Protein AF-A0A3R6ZPV5-F1 (afdb_monomer)

Secondary structure (DSSP, 8-state):
-THHHHHHHHHHHHS-TTS-----HHHHHHTHHHHHHHHHHHHHHHHHHTTS-HHHHHHHGGGHHHHHHHHHHHHH-----HHHHHHHHHHHHHHHHHHHHHHHT-SSHHHHHHHHHHHHHHHHHHHHHHHHHHHHHHS-----TTS-GGG-PPPPH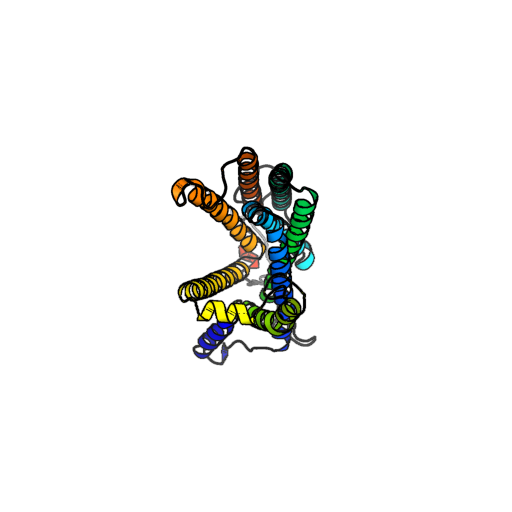HHHHHHHHHHHHHHIIIIIHHHHHHS--SBTTBS--HHHHHHHHHH-HHHHHHHHHHHHHHHHHHHHHHHHHHHS-HHHHHHHHTHHHHHHHHHHHHIIIIISTTSSS----HHHHHHHHHHHHHHHHHHHHTTSS--TTSPPPPTTSHHHHHS---------------------

Structure (mmCIF, N/CA/C/O backbone):
data_AF-A0A3R6ZPV5-F1
#
_entry.id   AF-A0A3R6ZPV5-F1
#
loop_
_atom_site.group_PDB
_atom_site.id
_atom_site.type_symbol
_atom_site.label_atom_id
_atom_site.label_alt_id
_atom_site.label_comp_id
_atom_site.label_asym_id
_atom_site.label_entity_id
_atom_site.label_seq_id
_atom_site.pdbx_PDB_ins_code
_atom_site.Cartn_x
_atom_site.Cartn_y
_atom_site.Cartn_z
_atom_site.occupancy
_atom_site.B_iso_or_equiv
_atom_site.auth_seq_id
_atom_site.auth_comp_id
_atom_site.auth_asym_id
_atom_site.auth_atom_id
_atom_site.pdbx_PDB_model_num
ATOM 1 N N . MET A 1 1 ? -1.562 -15.329 4.746 1.00 80.56 1 MET A N 1
ATOM 2 C CA . MET A 1 1 ? -2.782 -14.765 5.383 1.00 80.56 1 MET A CA 1
ATOM 3 C C . MET A 1 1 ? -3.780 -15.828 5.836 1.00 80.56 1 MET A C 1
ATOM 5 O O . MET A 1 1 ? -4.076 -15.843 7.019 1.00 80.56 1 MET A O 1
ATOM 9 N N . ALA A 1 2 ? -4.240 -16.755 4.980 1.00 79.38 2 ALA A N 1
ATOM 10 C CA . ALA A 1 2 ? -5.228 -17.784 5.368 1.00 79.38 2 ALA A CA 1
ATOM 11 C C . ALA A 1 2 ? -4.831 -18.608 6.616 1.00 79.38 2 ALA A C 1
ATOM 13 O O . ALA A 1 2 ? -5.670 -18.925 7.457 1.00 79.38 2 ALA A O 1
ATOM 14 N N . LEU A 1 3 ? -3.530 -18.873 6.792 1.00 78.44 3 LEU A N 1
ATOM 15 C CA . LEU A 1 3 ? -2.976 -19.554 7.971 1.00 78.44 3 LEU A CA 1
ATOM 16 C C . LEU A 1 3 ? -3.262 -18.833 9.303 1.00 78.44 3 LEU A C 1
ATOM 18 O O . LEU A 1 3 ? -3.288 -19.481 10.345 1.00 78.44 3 LEU A O 1
ATOM 22 N N . ALA A 1 4 ? -3.535 -17.525 9.290 1.00 76.19 4 ALA A N 1
ATOM 23 C CA . ALA A 1 4 ? -3.918 -16.777 10.488 1.00 76.19 4 ALA A CA 1
ATOM 24 C C . ALA A 1 4 ? -5.231 -17.298 11.101 1.00 76.19 4 ALA A C 1
ATOM 26 O O . ALA A 1 4 ? -5.392 -17.271 12.320 1.00 76.19 4 ALA A O 1
ATOM 27 N N . LEU A 1 5 ? -6.134 -17.850 10.280 1.00 77.81 5 LEU A N 1
ATOM 28 C CA . LEU A 1 5 ? -7.377 -18.465 10.747 1.00 77.81 5 LEU A CA 1
ATOM 29 C C . LEU A 1 5 ? -7.121 -19.786 11.490 1.00 77.81 5 LEU A C 1
ATOM 31 O O . LEU A 1 5 ? -7.786 -20.083 12.479 1.00 77.81 5 LEU A O 1
ATOM 35 N N . VAL A 1 6 ? -6.119 -20.553 11.049 1.00 74.88 6 VAL A N 1
ATOM 36 C CA . VAL A 1 6 ? -5.677 -21.787 11.721 1.00 74.88 6 VAL A CA 1
ATOM 37 C C . VAL A 1 6 ? -5.073 -21.455 13.086 1.00 74.88 6 VAL A C 1
ATOM 39 O O . VAL A 1 6 ? -5.413 -22.089 14.084 1.00 74.88 6 VAL A O 1
ATOM 42 N N . VAL A 1 7 ? -4.244 -20.408 13.150 1.00 76.69 7 VAL A N 1
ATOM 43 C CA . VAL A 1 7 ? -3.688 -19.895 14.412 1.00 76.69 7 VAL A CA 1
ATOM 44 C C . VAL A 1 7 ? -4.803 -19.418 15.347 1.00 76.69 7 VAL A C 1
ATOM 46 O O . VAL A 1 7 ? -4.798 -19.771 16.524 1.00 76.69 7 VAL A O 1
ATOM 49 N N . HIS A 1 8 ? -5.800 -18.689 14.831 1.00 76.50 8 HIS A N 1
ATOM 50 C CA . HIS A 1 8 ? -6.968 -18.278 15.615 1.00 76.50 8 HIS A CA 1
ATOM 51 C C . HIS A 1 8 ? -7.731 -19.482 16.180 1.00 76.50 8 HIS A C 1
ATOM 53 O O . HIS A 1 8 ? -8.057 -19.506 17.362 1.00 76.50 8 HIS A O 1
ATOM 59 N N . GLY A 1 9 ? -7.977 -20.509 15.362 1.00 75.31 9 GLY A N 1
ATOM 60 C CA . GLY A 1 9 ? -8.639 -21.738 15.803 1.00 75.31 9 GLY A CA 1
ATOM 61 C C . GLY A 1 9 ? -7.885 -22.447 16.932 1.00 75.31 9 GLY A C 1
ATOM 62 O O . GLY A 1 9 ? -8.503 -22.921 17.882 1.00 75.31 9 GLY A O 1
ATOM 63 N N . PHE A 1 10 ? -6.551 -22.461 16.877 1.00 78.56 10 PHE A N 1
ATOM 64 C CA . PHE A 1 10 ? -5.726 -23.022 17.947 1.00 78.56 10 PHE A CA 1
ATOM 65 C C . PHE A 1 10 ? -5.816 -22.204 19.248 1.00 78.56 10 PHE A C 1
ATOM 67 O O . PHE A 1 10 ? -5.960 -22.781 20.325 1.00 78.56 10 PHE A O 1
ATOM 74 N N . LEU A 1 11 ? -5.801 -20.870 19.155 1.00 77.88 11 LEU A N 1
ATOM 75 C CA . LEU A 1 11 ? -5.978 -19.967 20.303 1.00 77.88 11 LEU A CA 1
ATOM 76 C C . LEU A 1 11 ? -7.384 -20.063 20.922 1.00 77.88 11 LEU A C 1
ATOM 78 O O . LEU A 1 11 ? -7.550 -19.933 22.129 1.00 77.88 11 LEU A O 1
ATOM 82 N N . GLU A 1 12 ? -8.409 -20.326 20.118 1.00 76.75 12 GLU A N 1
ATOM 83 C CA . GLU A 1 12 ? -9.778 -20.541 20.602 1.00 76.75 12 GLU A CA 1
ATOM 84 C C . GLU A 1 12 ? -9.945 -21.895 21.309 1.00 76.75 12 GLU A C 1
ATOM 86 O O . GLU A 1 12 ? -10.745 -22.040 22.239 1.00 76.75 12 GLU A O 1
ATOM 91 N N . CYS A 1 13 ? -9.159 -22.903 20.920 1.00 73.38 13 CYS A N 1
ATOM 92 C CA . CYS A 1 13 ? -9.135 -24.192 21.607 1.00 73.38 13 CYS A CA 1
ATOM 93 C C . CYS A 1 13 ? -8.594 -24.087 23.038 1.00 73.38 13 CYS A C 1
ATOM 95 O O . CYS A 1 13 ? -9.045 -24.849 23.896 1.00 73.38 13 CYS A O 1
ATOM 97 N N . THR A 1 14 ? -7.689 -23.141 23.310 1.00 78.38 14 THR A N 1
ATOM 98 C CA . THR A 1 14 ? -7.146 -22.901 24.656 1.00 78.38 14 THR A CA 1
ATOM 99 C C . THR A 1 14 ? -8.052 -22.024 25.527 1.00 78.38 14 THR A C 1
ATOM 101 O O . THR A 1 14 ? -7.863 -21.988 26.742 1.00 78.38 14 THR A O 1
ATOM 104 N N . ARG A 1 15 ? -9.072 -21.369 24.949 1.00 74.75 15 ARG A N 1
ATOM 105 C CA . ARG A 1 15 ? -10.034 -20.527 25.676 1.00 74.75 15 ARG A CA 1
ATOM 106 C C . ARG A 1 15 ? -11.257 -21.297 26.206 1.00 74.75 15 ARG A C 1
ATOM 108 O O . ARG A 1 15 ? -11.737 -22.244 25.557 1.00 74.75 15 ARG A O 1
ATOM 115 N N . PRO A 1 16 ? -11.801 -20.892 27.375 1.00 71.69 16 PRO A N 1
ATOM 116 C CA . PRO A 1 16 ? -13.021 -21.471 27.929 1.00 71.69 16 PRO A CA 1
ATOM 117 C C . PRO A 1 16 ? -14.205 -21.272 26.972 1.00 71.69 16 PRO A C 1
ATOM 119 O O . PRO A 1 16 ? -14.337 -20.237 26.327 1.00 71.69 16 PRO A O 1
ATOM 122 N N . LYS A 1 17 ? -15.097 -22.271 26.880 1.0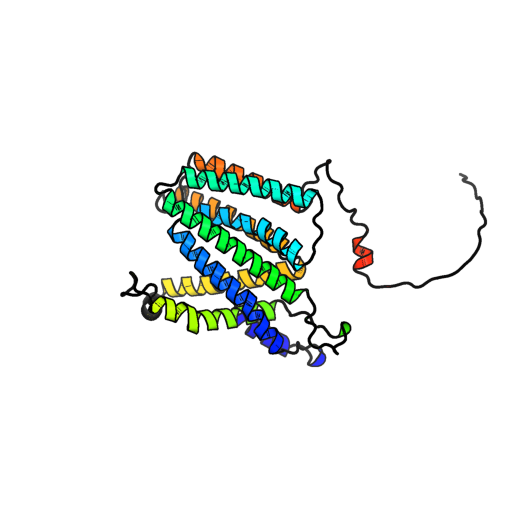0 61.97 17 LYS A N 1
ATOM 123 C CA . LYS A 1 17 ? -16.194 -22.315 25.886 1.00 61.97 17 LYS A CA 1
ATOM 124 C C . LYS A 1 17 ? -17.123 -21.090 25.901 1.00 61.97 17 LYS A C 1
ATOM 126 O O . LYS A 1 17 ? -17.741 -20.821 24.878 1.00 61.97 17 LYS A O 1
ATOM 131 N N . ALA A 1 18 ? -17.228 -20.389 27.031 1.00 58.31 18 ALA A N 1
ATOM 132 C CA . ALA A 1 18 ? -18.055 -19.193 27.186 1.00 58.31 18 ALA A CA 1
ATOM 133 C C . ALA A 1 18 ? -17.469 -17.945 26.494 1.00 58.31 18 ALA A C 1
ATOM 135 O O . ALA A 1 18 ? -18.229 -17.074 26.095 1.00 58.31 18 ALA A O 1
ATOM 136 N N . GLU A 1 19 ? -16.147 -17.883 26.299 1.00 60.97 19 GLU A N 1
ATOM 137 C CA . GLU A 1 19 ? -15.451 -16.748 25.667 1.00 60.97 19 GLU A CA 1
ATOM 138 C C . GLU A 1 19 ? -15.134 -16.988 24.185 1.00 60.97 19 GLU A C 1
ATOM 140 O O . GLU A 1 19 ? -14.498 -16.154 23.539 1.00 60.97 19 GLU A O 1
ATOM 145 N N . ARG A 1 20 ? -15.541 -18.140 23.635 1.00 65.50 20 ARG A N 1
ATOM 146 C CA . ARG A 1 20 ? -15.189 -18.497 22.262 1.00 65.50 20 ARG A CA 1
ATOM 147 C C . ARG A 1 20 ? -15.928 -17.641 21.255 1.00 65.50 20 ARG A C 1
ATOM 149 O O . ARG A 1 20 ? -17.158 -17.549 21.287 1.00 65.50 20 ARG A O 1
ATOM 156 N N . TYR A 1 21 ? -15.187 -17.108 20.291 1.00 67.50 21 TYR A N 1
ATOM 157 C CA . TYR A 1 21 ? -15.788 -16.386 19.182 1.00 67.50 21 TYR A CA 1
ATOM 158 C C . TYR A 1 21 ? -16.686 -17.318 18.353 1.00 67.50 21 TYR A C 1
ATOM 160 O O . TYR A 1 21 ? -16.247 -18.325 17.786 1.00 67.50 21 TYR A O 1
ATOM 168 N N . ARG A 1 22 ? -17.977 -16.980 18.265 1.00 64.56 22 ARG A N 1
ATOM 169 C CA . ARG A 1 22 ? -18.940 -17.707 17.432 1.00 64.56 22 ARG A CA 1
ATOM 170 C C . ARG A 1 22 ? -18.774 -17.291 15.976 1.00 64.56 22 ARG A C 1
ATOM 172 O O . ARG A 1 22 ? -19.314 -16.277 15.540 1.00 64.56 22 ARG A O 1
ATOM 179 N N . PHE A 1 23 ? -18.044 -18.109 15.225 1.00 66.81 23 PHE A N 1
ATOM 180 C CA . PHE A 1 23 ? -17.860 -17.918 13.792 1.00 66.81 23 PHE A CA 1
ATOM 181 C C . PHE A 1 23 ? -19.208 -17.941 13.056 1.00 66.81 23 PHE A C 1
ATOM 183 O O . PHE A 1 23 ? -19.952 -18.922 13.134 1.00 66.81 23 PHE A O 1
ATOM 190 N N . ARG A 1 24 ? -19.528 -16.858 12.339 1.00 68.31 24 ARG A N 1
ATOM 191 C CA . ARG A 1 24 ? -20.812 -16.688 11.649 1.00 68.31 24 ARG A CA 1
ATOM 192 C C . ARG A 1 24 ? -20.603 -16.532 10.149 1.00 68.31 24 ARG A C 1
ATOM 194 O O . ARG A 1 24 ? -20.046 -15.539 9.689 1.00 68.31 24 ARG A O 1
ATOM 201 N N . TRP A 1 25 ? -21.122 -17.491 9.386 1.00 70.12 25 TRP A N 1
ATOM 202 C CA . TRP A 1 25 ? -20.946 -17.576 7.933 1.00 70.12 25 TRP A CA 1
ATOM 203 C C . TRP A 1 25 ? -21.400 -16.322 7.171 1.00 70.12 25 TRP A C 1
ATOM 205 O O . TRP A 1 25 ? -20.750 -15.930 6.206 1.00 70.12 25 TRP A O 1
ATOM 215 N N . SER A 1 26 ? -22.462 -15.642 7.616 1.00 69.56 26 SER A N 1
ATOM 216 C CA . SER A 1 26 ? -22.950 -14.412 6.972 1.00 69.56 26 SER A CA 1
ATOM 217 C C . SER A 1 26 ? -21.953 -13.247 7.051 1.00 69.56 26 SER A C 1
ATOM 219 O O . SER A 1 26 ? -21.852 -12.466 6.104 1.00 69.56 26 SER A O 1
ATOM 221 N N . SER A 1 27 ? -21.179 -13.141 8.136 1.00 69.06 27 SER A N 1
ATOM 222 C CA . SER A 1 27 ? -20.087 -12.166 8.264 1.00 69.06 27 SER A CA 1
ATOM 223 C C . SER A 1 27 ? -18.891 -12.562 7.400 1.00 69.06 27 SER A C 1
ATOM 225 O O . SER A 1 27 ? -18.290 -11.711 6.748 1.00 69.06 27 SER A O 1
ATOM 227 N N . SER A 1 28 ? -18.603 -13.862 7.309 1.00 73.12 28 SER A N 1
ATOM 228 C CA . SER A 1 28 ? -17.522 -14.411 6.485 1.00 73.12 28 SER A CA 1
ATOM 229 C C . SER A 1 28 ? -17.694 -14.117 4.994 1.00 73.12 28 SER A C 1
ATOM 231 O O . SER A 1 28 ? -16.708 -13.829 4.324 1.00 73.12 28 SER A O 1
ATOM 233 N N . PHE A 1 29 ? -18.923 -14.132 4.466 1.00 81.75 29 PHE A N 1
ATOM 234 C CA . PHE A 1 29 ? -19.182 -13.751 3.070 1.00 81.75 29 PHE A CA 1
ATOM 235 C C . PHE A 1 29 ? -18.978 -12.252 2.813 1.00 81.75 29 PHE A C 1
ATOM 237 O O . PHE A 1 29 ? -18.478 -11.878 1.755 1.00 81.75 29 PHE A O 1
ATOM 244 N N . LYS A 1 30 ? -19.300 -11.379 3.778 1.00 82.69 30 LYS A N 1
ATOM 245 C CA . LYS A 1 30 ? -19.081 -9.925 3.641 1.00 82.69 30 LYS A CA 1
ATOM 246 C C . LYS A 1 30 ? -17.588 -9.569 3.577 1.00 82.69 30 LYS A C 1
ATOM 248 O O . LYS A 1 30 ? -17.222 -8.623 2.886 1.00 82.69 30 LYS A O 1
ATOM 253 N N . LEU A 1 31 ? -16.730 -10.371 4.215 1.00 84.69 31 LEU A N 1
ATOM 254 C CA . LEU A 1 31 ? -15.266 -10.244 4.156 1.00 84.69 31 LEU A CA 1
ATOM 255 C C . LEU A 1 31 ? -14.659 -10.625 2.792 1.00 84.69 31 LEU A C 1
ATOM 257 O O . LEU A 1 31 ? -13.470 -10.417 2.576 1.00 84.69 31 LEU A O 1
ATOM 261 N N . CYS A 1 32 ? -15.459 -11.113 1.841 1.00 89.31 32 CYS A N 1
ATOM 262 C CA . CYS A 1 32 ? -15.018 -11.270 0.455 1.00 89.31 32 CYS A CA 1
ATOM 263 C C . CYS A 1 32 ? -14.766 -9.907 -0.223 1.00 89.31 32 CYS A C 1
ATOM 265 O O . CYS A 1 32 ? -13.874 -9.785 -1.054 1.00 89.31 32 CYS A O 1
ATOM 267 N N . VAL A 1 33 ? -15.494 -8.853 0.168 1.00 91.25 33 VAL A N 1
ATOM 268 C CA . VAL A 1 33 ? -15.347 -7.508 -0.420 1.00 91.25 33 VAL A CA 1
ATOM 269 C C . VAL A 1 33 ? -13.932 -6.926 -0.238 1.00 91.25 33 VAL A C 1
ATOM 271 O O . VAL A 1 33 ? -13.344 -6.533 -1.247 1.00 91.25 33 VAL A O 1
ATOM 274 N N . PRO A 1 34 ? -13.341 -6.876 0.978 1.00 91.69 34 PRO A N 1
ATOM 275 C CA . PRO A 1 34 ? -11.959 -6.420 1.136 1.00 91.69 34 PRO A CA 1
ATOM 276 C C . PRO A 1 34 ? -10.954 -7.332 0.417 1.00 91.69 34 PRO A C 1
ATOM 278 O O . PRO A 1 34 ? -10.017 -6.813 -0.175 1.00 91.69 34 PRO A O 1
ATOM 281 N N . ALA A 1 35 ? -11.196 -8.649 0.350 1.00 92.94 35 ALA A N 1
ATOM 282 C CA . ALA A 1 35 ? -10.330 -9.574 -0.390 1.00 92.94 35 ALA A CA 1
ATOM 283 C C . ALA A 1 35 ? -10.319 -9.295 -1.904 1.00 92.94 35 ALA A C 1
ATOM 285 O O . ALA A 1 35 ? -9.270 -9.328 -2.543 1.00 92.94 35 ALA A O 1
ATOM 286 N N . VAL A 1 36 ? -11.477 -8.981 -2.493 1.00 94.50 36 VAL A N 1
ATOM 287 C CA . VAL A 1 36 ? -11.563 -8.564 -3.902 1.00 94.50 36 VAL A CA 1
ATOM 288 C C . VAL A 1 36 ? -10.812 -7.249 -4.118 1.00 94.50 36 VAL A C 1
ATOM 290 O O . VAL A 1 36 ? -10.084 -7.120 -5.100 1.00 94.50 36 VAL A O 1
ATOM 293 N N . ALA A 1 37 ? -10.949 -6.285 -3.201 1.00 94.75 37 ALA A N 1
ATOM 294 C CA . ALA A 1 37 ? -10.210 -5.027 -3.275 1.00 94.75 37 ALA A CA 1
ATOM 295 C C . ALA A 1 37 ? -8.686 -5.246 -3.188 1.00 94.75 37 ALA A C 1
ATOM 297 O O . ALA A 1 37 ? -7.957 -4.666 -3.989 1.00 94.75 37 ALA A O 1
ATOM 298 N N . ASP A 1 38 ? -8.209 -6.119 -2.295 1.00 94.19 38 ASP A N 1
ATOM 299 C CA . ASP A 1 38 ? -6.789 -6.489 -2.172 1.00 94.19 38 ASP A CA 1
ATOM 300 C C . ASP A 1 38 ? -6.234 -7.088 -3.476 1.00 94.19 38 ASP A C 1
ATOM 302 O O . ASP A 1 38 ? -5.189 -6.663 -3.981 1.00 94.19 38 ASP A O 1
ATOM 306 N N . LEU A 1 39 ? -6.977 -8.019 -4.088 1.00 93.88 39 LEU A N 1
ATOM 307 C CA . LEU A 1 39 ? -6.585 -8.647 -5.352 1.00 93.88 39 LEU A CA 1
ATOM 308 C C . LEU A 1 39 ? -6.564 -7.655 -6.514 1.00 93.88 39 LEU A C 1
ATOM 310 O O . LEU A 1 39 ? -5.603 -7.641 -7.282 1.00 93.88 39 LEU A O 1
ATOM 314 N N . ILE A 1 40 ? -7.585 -6.802 -6.636 1.00 95.38 40 ILE A N 1
ATOM 315 C CA . ILE A 1 40 ? -7.633 -5.769 -7.681 1.00 95.38 40 ILE A CA 1
ATOM 316 C C . ILE A 1 40 ? -6.488 -4.773 -7.487 1.00 95.38 40 ILE A C 1
ATOM 318 O O . ILE A 1 40 ? -5.800 -4.437 -8.451 1.00 95.38 40 ILE A O 1
ATOM 322 N N . ALA A 1 41 ? -6.241 -4.322 -6.256 1.00 95.06 41 ALA A N 1
ATOM 323 C CA . ALA A 1 41 ? -5.147 -3.407 -5.959 1.00 95.06 41 ALA A CA 1
ATOM 324 C C . ALA A 1 41 ? -3.781 -4.023 -6.292 1.00 95.06 41 ALA A C 1
ATOM 326 O O . ALA A 1 41 ? -2.919 -3.350 -6.862 1.00 95.06 41 ALA A O 1
ATOM 327 N N . THR A 1 42 ? -3.597 -5.307 -5.981 1.00 93.00 42 THR A N 1
ATOM 328 C CA . THR A 1 42 ? -2.380 -6.053 -6.315 1.00 93.00 42 THR A CA 1
ATOM 329 C C . THR A 1 42 ? -2.225 -6.202 -7.826 1.00 93.00 42 THR A C 1
ATOM 331 O O . THR A 1 42 ? -1.164 -5.873 -8.346 1.00 93.00 42 THR A O 1
ATOM 334 N N . ALA A 1 43 ? -3.276 -6.592 -8.551 1.00 93.12 43 ALA A N 1
ATOM 335 C CA . ALA A 1 43 ? -3.239 -6.731 -10.005 1.00 93.12 43 ALA A CA 1
ATOM 336 C C . ALA A 1 43 ? -2.923 -5.399 -10.706 1.00 93.12 43 ALA A C 1
ATOM 338 O O . ALA A 1 43 ? -2.005 -5.332 -11.524 1.00 93.12 43 ALA A O 1
ATOM 339 N N . LEU A 1 44 ? -3.618 -4.315 -10.340 1.00 94.94 44 LEU A N 1
ATOM 340 C CA . LEU A 1 44 ? -3.340 -2.976 -10.870 1.00 94.94 44 LEU A CA 1
ATOM 341 C C . LEU A 1 44 ? -1.918 -2.520 -10.516 1.00 94.94 44 LEU A C 1
ATOM 343 O O . LEU A 1 44 ? -1.229 -1.937 -11.349 1.00 94.94 44 LEU A O 1
ATOM 347 N N . GLY A 1 45 ? -1.451 -2.817 -9.301 1.00 94.31 45 GLY A N 1
ATOM 348 C CA . GLY A 1 45 ? -0.087 -2.525 -8.872 1.00 94.31 45 GLY A CA 1
ATOM 349 C C . GLY A 1 45 ? 0.969 -3.256 -9.707 1.00 94.31 45 GLY A C 1
ATOM 350 O O . GLY A 1 45 ? 1.934 -2.633 -10.145 1.00 94.31 45 GLY A O 1
ATOM 351 N N . SER A 1 46 ? 0.771 -4.547 -9.972 1.00 91.50 46 SER A N 1
ATOM 352 C CA . SER A 1 46 ? 1.661 -5.344 -10.823 1.00 91.50 46 SER A CA 1
ATOM 353 C C . SER A 1 46 ? 1.692 -4.819 -12.257 1.00 91.50 46 SER A C 1
ATOM 355 O O . SER A 1 46 ? 2.768 -4.669 -12.827 1.00 91.50 46 SER A O 1
ATOM 357 N N . VAL A 1 47 ? 0.535 -4.448 -12.819 1.00 91.69 47 VAL A N 1
ATOM 358 C CA . VAL A 1 47 ? 0.468 -3.825 -14.150 1.00 91.69 47 VAL A CA 1
ATOM 359 C C . VAL A 1 47 ? 1.199 -2.482 -14.162 1.00 91.69 47 VAL A C 1
ATOM 361 O O . VAL A 1 47 ? 1.954 -2.214 -15.090 1.00 91.69 47 VAL A O 1
ATOM 364 N N . ALA A 1 48 ? 1.033 -1.646 -13.133 1.00 92.19 48 ALA A N 1
ATOM 365 C CA . ALA A 1 48 ? 1.726 -0.363 -13.048 1.00 92.19 48 ALA A CA 1
ATOM 366 C C . ALA A 1 48 ? 3.256 -0.520 -13.054 1.00 92.19 48 ALA A C 1
ATOM 368 O O . ALA A 1 48 ? 3.935 0.242 -13.743 1.00 92.19 48 ALA A O 1
ATOM 369 N N . LEU A 1 49 ? 3.795 -1.524 -12.351 1.00 90.25 49 LEU A N 1
ATOM 370 C CA . LEU A 1 49 ? 5.236 -1.813 -12.303 1.00 90.25 49 LEU A CA 1
ATOM 371 C C . LEU A 1 49 ? 5.853 -2.145 -13.670 1.00 90.25 49 LEU A C 1
ATOM 373 O O . LEU A 1 49 ? 7.057 -1.979 -13.834 1.00 90.25 49 LEU A O 1
ATOM 377 N N . LEU A 1 50 ? 5.055 -2.559 -14.658 1.00 89.50 50 LEU A N 1
ATOM 378 C CA . LEU A 1 50 ? 5.540 -2.775 -16.027 1.00 89.50 50 LEU A CA 1
ATOM 379 C C . LEU A 1 50 ? 5.842 -1.464 -16.769 1.00 89.50 50 LEU A C 1
ATOM 381 O O . LEU A 1 50 ? 6.566 -1.470 -17.762 1.00 89.50 50 LEU A O 1
ATOM 385 N N . TYR A 1 51 ? 5.279 -0.344 -16.309 1.00 88.31 51 TYR A N 1
ATOM 386 C CA . TYR A 1 51 ? 5.350 0.950 -16.992 1.00 88.31 51 TYR A CA 1
ATOM 387 C C . TYR A 1 51 ? 6.111 2.021 -16.210 1.00 88.31 51 TYR A C 1
ATOM 389 O O . TYR A 1 51 ? 6.497 3.033 -16.795 1.00 88.31 51 TYR A O 1
ATOM 397 N N . VAL A 1 52 ? 6.308 1.838 -14.902 1.00 86.62 52 VAL A N 1
ATOM 398 C CA . VAL A 1 52 ? 6.994 2.812 -14.046 1.00 86.62 52 VAL A CA 1
ATOM 399 C C . VAL A 1 52 ? 8.135 2.175 -13.263 1.00 86.62 52 VAL A C 1
ATOM 401 O O . VAL A 1 52 ? 8.078 1.012 -12.877 1.00 86.62 52 VAL A O 1
ATOM 404 N N . ASN A 1 53 ? 9.159 2.974 -12.961 1.00 83.50 53 ASN A N 1
ATOM 405 C CA . ASN A 1 53 ? 10.282 2.529 -12.140 1.00 83.50 53 ASN A CA 1
ATOM 406 C C . ASN A 1 53 ? 9.839 2.196 -10.707 1.00 83.50 53 ASN A C 1
ATOM 408 O O . ASN A 1 53 ? 8.982 2.873 -10.132 1.00 83.50 53 ASN A O 1
ATOM 412 N N . VAL A 1 54 ? 10.494 1.204 -10.097 1.00 84.19 54 VAL A N 1
ATOM 413 C CA . VAL A 1 54 ? 10.181 0.708 -8.744 1.00 84.19 54 VAL A CA 1
ATOM 414 C C . VAL A 1 54 ? 10.221 1.826 -7.698 1.00 84.19 54 VAL A C 1
ATOM 416 O O . VAL A 1 54 ? 9.338 1.908 -6.847 1.00 84.19 54 VAL A O 1
ATOM 419 N N . SER A 1 55 ? 11.196 2.730 -7.776 1.00 80.50 55 SER A N 1
ATOM 420 C CA . SER A 1 55 ? 11.317 3.842 -6.830 1.00 80.50 55 SER A CA 1
ATOM 421 C C . SER A 1 55 ? 10.136 4.802 -6.921 1.00 80.50 55 SER A C 1
ATOM 423 O O . SER A 1 55 ? 9.535 5.138 -5.902 1.00 80.50 55 SER A O 1
ATOM 425 N N . PHE A 1 56 ? 9.712 5.164 -8.136 1.00 82.50 56 PHE A N 1
ATOM 426 C CA . PHE A 1 56 ? 8.502 5.962 -8.319 1.00 82.50 56 PHE A CA 1
ATOM 427 C C . PHE A 1 56 ? 7.255 5.216 -7.840 1.00 82.50 56 PHE A C 1
ATOM 429 O O . PHE A 1 56 ? 6.429 5.804 -7.144 1.00 82.50 56 PHE A O 1
ATOM 436 N N . PHE A 1 57 ? 7.139 3.921 -8.150 1.00 88.25 57 PHE A N 1
ATOM 437 C CA . PHE A 1 57 ? 6.025 3.093 -7.696 1.00 88.25 57 PHE A CA 1
ATOM 438 C C . PHE A 1 57 ? 5.850 3.150 -6.173 1.00 88.25 57 PHE A C 1
ATOM 440 O O . PHE A 1 57 ? 4.743 3.358 -5.672 1.00 88.25 57 PHE A O 1
ATOM 447 N N . GLN A 1 58 ? 6.948 3.020 -5.426 1.00 88.12 58 GLN A N 1
ATOM 448 C CA . GLN A 1 58 ? 6.909 3.098 -3.969 1.00 88.12 58 GLN A CA 1
ATOM 449 C C . GLN A 1 58 ? 6.569 4.508 -3.477 1.00 88.12 58 GLN A C 1
ATOM 451 O O . GLN A 1 58 ? 5.755 4.651 -2.568 1.00 88.12 58 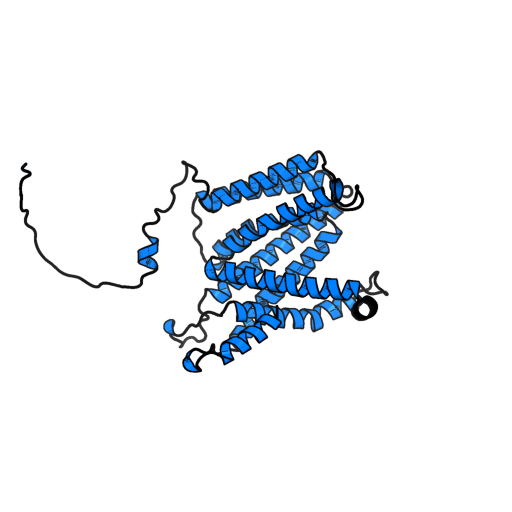GLN A O 1
ATOM 456 N N . LEU A 1 59 ? 7.127 5.557 -4.082 1.00 83.38 59 LEU A N 1
ATOM 457 C CA . LEU A 1 59 ? 6.831 6.934 -3.677 1.00 83.38 59 LEU A CA 1
ATOM 458 C C . LEU A 1 59 ? 5.378 7.336 -3.960 1.00 83.38 59 LEU A C 1
ATOM 460 O O . LEU A 1 59 ? 4.740 7.993 -3.139 1.00 83.38 59 LEU A O 1
ATOM 464 N N . ALA A 1 60 ? 4.822 6.910 -5.091 1.00 83.75 60 ALA A N 1
ATOM 465 C CA . ALA A 1 60 ? 3.429 7.160 -5.437 1.00 83.75 60 ALA A CA 1
ATOM 466 C C . ALA A 1 60 ? 2.457 6.385 -4.533 1.00 83.75 60 ALA A C 1
ATOM 468 O O . ALA A 1 60 ? 1.346 6.860 -4.298 1.00 83.75 60 ALA A O 1
ATOM 469 N N . ARG A 1 61 ? 2.864 5.260 -3.926 1.00 87.00 61 ARG A N 1
ATOM 470 C CA . ARG A 1 61 ? 2.072 4.596 -2.872 1.00 87.00 61 ARG A CA 1
ATOM 471 C C . ARG A 1 61 ? 1.884 5.449 -1.620 1.00 87.00 61 ARG A C 1
ATOM 473 O O . ARG A 1 61 ? 0.919 5.224 -0.894 1.00 87.00 61 ARG A O 1
ATOM 480 N N . CYS A 1 62 ? 2.697 6.483 -1.406 1.00 84.12 62 CYS A N 1
ATOM 481 C CA . CYS A 1 62 ? 2.457 7.421 -0.313 1.00 84.12 62 CYS A CA 1
ATOM 482 C C . CYS A 1 62 ? 1.161 8.242 -0.480 1.00 84.12 62 CYS A C 1
ATOM 484 O O . CYS A 1 62 ? 0.701 8.862 0.475 1.00 84.12 62 CYS A O 1
ATOM 486 N N . THR A 1 63 ? 0.535 8.224 -1.665 1.00 86.44 63 THR A N 1
ATOM 487 C CA . THR A 1 63 ? -0.800 8.804 -1.918 1.00 86.44 63 THR A CA 1
ATOM 488 C C . THR A 1 63 ? -1.926 8.125 -1.141 1.00 86.44 63 THR A C 1
ATOM 490 O O . THR A 1 63 ? -2.963 8.752 -0.918 1.00 86.44 63 THR A O 1
ATOM 493 N N . ILE A 1 64 ? -1.739 6.872 -0.701 1.00 90.75 64 ILE A N 1
ATOM 494 C CA . ILE A 1 64 ? -2.786 6.063 -0.058 1.00 90.75 64 ILE A CA 1
ATOM 495 C C . ILE A 1 64 ? -3.389 6.787 1.149 1.00 90.75 64 ILE A C 1
ATOM 497 O O . ILE A 1 64 ? -4.600 6.735 1.342 1.00 90.75 64 ILE A O 1
ATOM 501 N N . ILE A 1 65 ? -2.584 7.530 1.916 1.00 88.00 65 ILE A N 1
ATOM 502 C CA . ILE A 1 65 ? -3.066 8.298 3.071 1.00 88.00 65 ILE A CA 1
ATOM 503 C C . ILE A 1 65 ? -4.156 9.310 2.702 1.00 88.00 65 ILE A C 1
ATOM 505 O O . ILE A 1 65 ? -5.129 9.450 3.439 1.00 88.00 65 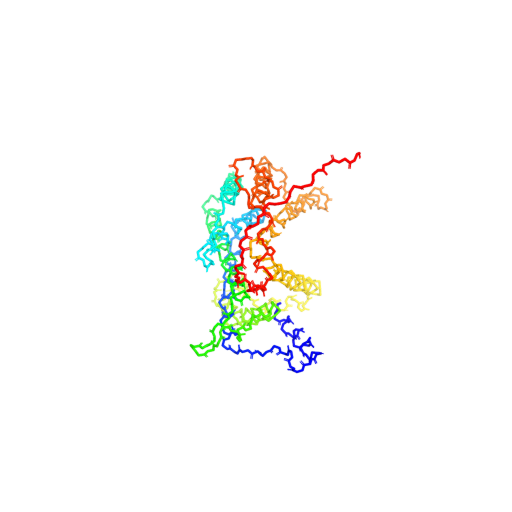ILE A O 1
ATOM 509 N N . ILE A 1 66 ? -4.032 9.978 1.551 1.00 87.12 66 ILE A N 1
ATOM 510 C CA . ILE A 1 66 ? -5.007 10.965 1.081 1.00 87.12 66 ILE A CA 1
ATOM 511 C C . ILE A 1 66 ? -6.317 10.254 0.765 1.00 87.12 66 ILE A C 1
ATOM 513 O O . ILE A 1 66 ? -7.371 10.663 1.248 1.00 87.12 66 ILE A O 1
ATOM 517 N N . TYR A 1 67 ? -6.246 9.148 0.020 1.00 91.38 67 TYR A N 1
ATOM 518 C CA . TYR A 1 67 ? -7.426 8.359 -0.314 1.00 91.38 67 TYR A CA 1
ATOM 519 C C . TYR A 1 67 ? -8.095 7.774 0.926 1.00 91.38 67 TYR A C 1
ATOM 521 O O . TYR A 1 67 ? -9.309 7.894 1.056 1.00 91.38 67 TYR A O 1
ATOM 529 N N . VAL A 1 68 ? -7.337 7.209 1.869 1.00 91.12 68 VAL A N 1
ATOM 530 C CA . VAL A 1 68 ? -7.892 6.683 3.124 1.00 91.12 68 VAL A CA 1
ATOM 531 C C . VAL A 1 68 ? -8.567 7.794 3.913 1.00 91.12 68 VAL A C 1
ATOM 533 O O . VAL A 1 68 ? -9.693 7.615 4.366 1.00 91.12 68 VAL A O 1
ATOM 536 N N . ALA A 1 69 ? -7.933 8.959 4.034 1.00 86.50 69 ALA A N 1
ATOM 537 C CA . ALA A 1 69 ? -8.502 10.087 4.754 1.00 86.50 69 ALA A CA 1
ATOM 538 C C . ALA A 1 69 ? -9.817 10.565 4.104 1.00 86.50 69 ALA A C 1
ATOM 540 O O . ALA A 1 69 ? -10.814 10.744 4.805 1.00 86.50 69 ALA A O 1
ATOM 541 N N . THR A 1 70 ? -9.867 10.697 2.774 1.00 87.06 70 THR A N 1
ATOM 542 C CA . THR A 1 70 ? -11.090 11.057 2.035 1.00 87.06 70 THR A CA 1
ATOM 543 C C . THR A 1 70 ? -12.181 9.990 2.163 1.00 87.06 70 THR A C 1
ATOM 545 O O . THR A 1 70 ? -13.326 10.312 2.480 1.00 87.06 70 THR A O 1
ATOM 548 N N . LEU A 1 71 ? -11.847 8.714 1.969 1.00 87.94 71 LEU A N 1
ATOM 549 C CA . LEU A 1 71 ? -12.795 7.604 2.085 1.00 87.94 71 LEU A CA 1
ATOM 550 C C . LEU A 1 71 ? -13.326 7.465 3.516 1.00 87.94 71 LEU A C 1
ATOM 552 O O . LEU A 1 71 ? -14.505 7.175 3.699 1.00 87.94 71 LEU A O 1
ATOM 556 N N . LYS A 1 72 ? -12.508 7.746 4.537 1.00 85.25 72 LYS A N 1
ATOM 557 C CA . LYS A 1 72 ? -12.932 7.749 5.943 1.00 85.25 72 LYS A CA 1
ATOM 558 C C . LYS A 1 72 ? -13.953 8.855 6.231 1.00 85.25 72 LYS A C 1
ATOM 560 O O . LYS A 1 72 ? -14.925 8.610 6.944 1.00 85.25 72 LYS A O 1
ATOM 565 N N . VAL A 1 73 ? -13.806 10.039 5.632 1.00 84.00 73 VAL A N 1
ATOM 566 C CA . VAL A 1 73 ? -14.831 11.102 5.711 1.00 84.00 73 VAL A CA 1
ATOM 567 C C . VAL A 1 73 ? -16.146 10.635 5.087 1.00 84.00 73 VAL A C 1
ATOM 569 O O . VAL A 1 73 ? -17.204 10.840 5.676 1.00 84.00 73 VAL A O 1
ATOM 572 N N . ILE A 1 74 ? -16.089 9.960 3.937 1.00 82.81 74 ILE A N 1
ATOM 573 C CA . ILE A 1 74 ? -17.282 9.495 3.213 1.00 82.81 74 ILE A CA 1
ATOM 574 C C . ILE A 1 74 ? -17.980 8.335 3.952 1.00 82.81 74 ILE A C 1
ATOM 576 O O . ILE A 1 74 ? -19.187 8.390 4.185 1.00 82.81 74 ILE A O 1
ATOM 580 N N . PHE A 1 75 ? -17.245 7.292 4.352 1.00 78.25 75 PHE A N 1
ATOM 581 C CA . PHE A 1 75 ? -17.813 6.046 4.893 1.00 78.25 75 PHE A CA 1
ATOM 582 C C . PHE A 1 75 ? -18.016 6.028 6.416 1.00 78.25 75 PHE A C 1
ATOM 584 O O . PHE A 1 75 ? -18.898 5.313 6.916 1.00 78.25 75 PHE A O 1
ATOM 591 N N . LEU A 1 76 ? -17.199 6.771 7.170 1.00 74.31 76 LEU A N 1
ATOM 592 C CA . LEU A 1 76 ? -17.277 6.847 8.635 1.00 74.31 76 LEU A CA 1
ATOM 593 C C . LEU A 1 76 ? -17.824 8.199 9.126 1.00 74.31 76 LEU A C 1
ATOM 595 O O . LEU A 1 76 ? -17.943 8.381 10.332 1.00 74.31 76 LEU A O 1
ATOM 599 N N . LYS A 1 77 ? -18.187 9.127 8.222 1.00 74.75 77 LYS A N 1
ATOM 600 C CA . LYS A 1 77 ? -18.646 10.494 8.556 1.00 74.75 77 LYS A CA 1
ATOM 601 C C . LYS A 1 77 ? -17.679 11.236 9.487 1.00 74.75 77 LYS A C 1
ATOM 603 O O . LYS A 1 77 ? -18.089 12.036 10.323 1.00 74.75 77 LYS A O 1
ATOM 608 N N . PHE A 1 78 ? -16.385 10.960 9.344 1.00 71.81 78 PHE A N 1
ATOM 609 C CA . PHE A 1 78 ? -15.351 11.557 10.177 1.00 71.81 78 PHE A CA 1
ATOM 610 C C . PHE A 1 78 ? -15.228 13.064 9.902 1.00 71.81 78 PHE A C 1
ATOM 612 O O . PHE A 1 78 ? -15.056 13.481 8.755 1.00 71.81 78 PHE A O 1
ATOM 619 N N . SER A 1 79 ? -15.292 13.895 10.945 1.00 72.69 79 SER A N 1
ATOM 620 C CA . SER A 1 79 ? -15.111 15.343 10.827 1.00 72.69 79 SER A CA 1
ATOM 621 C C . SER A 1 79 ? -13.626 15.710 10.841 1.00 72.69 79 SER A C 1
ATOM 623 O O . SER A 1 79 ? -12.975 15.665 11.881 1.00 72.69 79 SER A O 1
ATOM 625 N N . MET A 1 80 ? -13.086 16.114 9.690 1.00 71.06 80 MET A N 1
ATOM 626 C CA . MET A 1 80 ? -11.705 16.599 9.603 1.00 71.06 80 MET A CA 1
ATOM 627 C C . MET A 1 80 ? -11.557 18.008 10.176 1.00 71.06 80 MET A C 1
ATOM 629 O O . MET A 1 80 ? -12.164 18.956 9.657 1.00 71.06 80 MET A O 1
ATOM 633 N N . THR A 1 81 ? -10.682 18.139 11.170 1.00 80.75 81 THR A N 1
ATOM 634 C CA . THR A 1 81 ? -10.203 19.410 11.726 1.00 80.75 81 THR A CA 1
ATOM 635 C C . THR A 1 81 ? -9.371 20.201 10.704 1.00 80.75 81 THR A C 1
ATOM 637 O O . THR A 1 81 ? -8.938 19.682 9.669 1.00 80.75 81 THR A O 1
ATOM 640 N N . GLY A 1 82 ? -9.155 21.494 10.968 1.00 82.19 82 GLY A N 1
ATOM 641 C CA . GLY A 1 82 ? -8.466 22.397 10.035 1.00 82.19 82 GLY A CA 1
ATOM 642 C C . GLY A 1 82 ? -7.024 21.984 9.708 1.00 82.19 82 GLY A C 1
ATOM 643 O O . GLY A 1 82 ? -6.634 22.008 8.540 1.00 82.19 82 GLY A O 1
ATOM 644 N N . TYR A 1 83 ? -6.255 21.536 10.707 1.00 82.69 83 TYR A N 1
ATOM 645 C CA . TYR A 1 83 ? -4.863 21.109 10.511 1.00 82.69 83 TYR A CA 1
ATOM 646 C C . TYR A 1 83 ? -4.761 19.798 9.713 1.00 82.69 83 TYR A C 1
ATOM 648 O O . TYR A 1 83 ? -3.866 19.673 8.879 1.00 82.69 83 TYR A O 1
ATOM 656 N N . MET A 1 84 ? -5.706 18.860 9.874 1.00 82.06 84 MET A N 1
ATOM 657 C CA . MET A 1 84 ? -5.749 17.622 9.079 1.00 82.06 84 MET A CA 1
ATOM 658 C C . MET A 1 84 ? -5.950 17.924 7.592 1.00 82.06 84 MET A C 1
ATOM 660 O O . MET A 1 84 ? -5.268 17.354 6.741 1.00 82.06 84 MET A O 1
ATOM 664 N N . ARG A 1 85 ? -6.844 18.869 7.265 1.00 85.81 85 ARG A N 1
ATOM 665 C CA . ARG A 1 85 ? -7.059 19.315 5.877 1.00 85.81 85 ARG A CA 1
ATOM 666 C C . ARG A 1 85 ? -5.801 19.951 5.297 1.00 85.81 85 ARG A C 1
ATOM 668 O O . ARG A 1 85 ? -5.433 19.648 4.166 1.00 85.81 85 ARG A O 1
ATOM 675 N N . PHE A 1 86 ? -5.122 20.793 6.075 1.00 88.94 86 PHE A N 1
ATOM 676 C CA . PHE A 1 86 ? -3.863 21.399 5.651 1.00 88.94 86 PHE A CA 1
ATOM 677 C C . PHE A 1 86 ? -2.768 20.346 5.417 1.00 88.94 86 PHE A C 1
ATOM 679 O O . PHE A 1 86 ? -2.110 20.380 4.380 1.00 88.94 86 PHE A O 1
ATOM 686 N N . GLY A 1 87 ? -2.628 19.365 6.314 1.00 86.31 87 GLY A N 1
ATOM 687 C CA . GLY A 1 87 ? -1.701 18.242 6.143 1.00 86.31 87 GLY A CA 1
ATOM 688 C C . GLY A 1 87 ? -1.935 17.481 4.834 1.00 86.31 87 GLY A C 1
ATOM 689 O O . GLY A 1 87 ? -0.987 17.238 4.090 1.00 86.31 87 GLY A O 1
ATOM 690 N N . ILE A 1 88 ? -3.198 17.197 4.491 1.00 84.06 88 ILE A N 1
ATOM 691 C CA . ILE A 1 88 ? -3.567 16.545 3.221 1.00 84.06 88 ILE A CA 1
ATOM 692 C C . ILE A 1 88 ? -3.190 17.403 2.004 1.00 84.06 88 ILE A C 1
ATOM 694 O O . ILE A 1 88 ? -2.679 16.873 1.016 1.00 84.06 88 ILE A O 1
ATOM 698 N N . VAL A 1 89 ? -3.403 18.721 2.055 1.00 89.00 89 VAL A N 1
ATOM 699 C CA . VAL A 1 89 ? -3.015 19.634 0.962 1.00 89.00 89 VAL A CA 1
ATOM 700 C C . VAL A 1 89 ? -1.498 19.626 0.758 1.00 89.00 89 VAL A C 1
ATOM 702 O O . VAL A 1 89 ? -1.027 19.520 -0.374 1.00 89.00 89 VAL A O 1
ATOM 705 N N . VAL A 1 90 ? -0.726 19.664 1.845 1.00 90.19 90 VAL A N 1
ATOM 706 C CA . VAL A 1 90 ? 0.741 19.589 1.795 1.00 90.19 90 VAL A CA 1
ATOM 707 C C . VAL A 1 90 ? 1.212 18.261 1.196 1.00 90.19 90 VAL A C 1
ATOM 709 O O . VAL A 1 90 ? 2.061 18.259 0.304 1.00 90.19 90 VAL A O 1
ATOM 712 N N . MET A 1 91 ? 0.634 17.133 1.622 1.00 86.38 91 MET A N 1
ATOM 713 C CA . MET A 1 91 ? 0.933 15.820 1.033 1.00 86.38 91 MET A CA 1
ATOM 714 C C . MET A 1 91 ? 0.579 15.768 -0.456 1.00 86.38 91 MET A C 1
ATOM 716 O O . MET A 1 91 ? 1.336 15.208 -1.245 1.00 86.38 91 MET A O 1
ATOM 720 N N . SER A 1 92 ? -0.542 16.375 -0.856 1.00 86.75 92 SER A N 1
ATOM 721 C CA . SER A 1 92 ? -0.961 16.439 -2.261 1.00 86.75 92 SER A CA 1
ATOM 722 C C . SER A 1 92 ? 0.089 17.157 -3.111 1.00 86.75 92 SER A C 1
ATOM 724 O O . SER A 1 92 ? 0.465 16.667 -4.173 1.00 86.75 92 SER A O 1
ATOM 726 N N . PHE A 1 93 ? 0.628 18.275 -2.617 1.00 90.25 93 PHE A N 1
ATOM 727 C CA . PHE A 1 93 ? 1.712 18.987 -3.294 1.00 90.25 93 PHE A CA 1
ATOM 728 C C . PHE A 1 93 ? 2.999 18.150 -3.364 1.00 90.25 93 PHE A C 1
ATOM 730 O O . PHE A 1 93 ? 3.629 18.084 -4.417 1.00 90.25 93 PHE A O 1
ATOM 737 N N . ALA A 1 94 ? 3.356 17.442 -2.287 1.00 88.31 94 ALA A N 1
ATOM 738 C CA . ALA A 1 94 ? 4.507 16.538 -2.272 1.00 88.31 94 ALA A CA 1
ATOM 739 C C . ALA A 1 94 ? 4.419 15.454 -3.362 1.00 88.31 94 ALA A C 1
ATOM 741 O O . ALA A 1 94 ? 5.386 15.205 -4.080 1.00 88.31 94 ALA A O 1
ATOM 742 N N . ILE A 1 95 ? 3.242 14.855 -3.537 1.00 83.31 95 ILE A N 1
ATOM 743 C CA . ILE A 1 95 ? 2.988 13.836 -4.563 1.00 83.31 95 ILE A CA 1
ATOM 744 C C . ILE A 1 95 ? 3.104 14.415 -5.970 1.00 83.31 95 ILE A C 1
ATOM 746 O O . ILE A 1 95 ? 3.655 13.758 -6.854 1.00 83.31 95 ILE A O 1
ATOM 750 N N . VAL A 1 96 ? 2.612 15.636 -6.191 1.00 87.69 96 VAL A N 1
ATOM 751 C CA . VAL A 1 96 ? 2.751 16.322 -7.483 1.00 87.69 96 VAL A CA 1
ATOM 752 C C . VAL A 1 96 ? 4.229 16.536 -7.818 1.00 87.69 96 VAL A C 1
ATOM 754 O O . VAL A 1 96 ? 4.634 16.243 -8.940 1.00 87.69 96 VAL A O 1
ATOM 757 N N . LEU A 1 97 ? 5.054 16.955 -6.850 1.00 88.06 97 LEU A N 1
ATOM 758 C CA . LEU A 1 97 ? 6.502 17.107 -7.051 1.00 88.06 97 LEU A CA 1
ATOM 759 C C . LEU A 1 97 ? 7.184 15.777 -7.401 1.00 88.06 97 LEU A C 1
ATOM 761 O O . LEU A 1 97 ? 7.960 15.706 -8.355 1.00 88.06 97 LEU A O 1
ATOM 765 N N . ILE A 1 98 ? 6.865 14.710 -6.664 1.00 84.44 98 ILE A N 1
ATOM 766 C CA . ILE A 1 98 ? 7.391 13.364 -6.927 1.00 84.44 98 ILE A CA 1
ATOM 767 C C . ILE A 1 98 ? 6.974 12.895 -8.329 1.00 84.44 98 ILE A C 1
ATOM 769 O O . ILE A 1 98 ? 7.808 12.406 -9.091 1.00 84.44 98 ILE A O 1
ATOM 773 N N . SER A 1 99 ? 5.709 1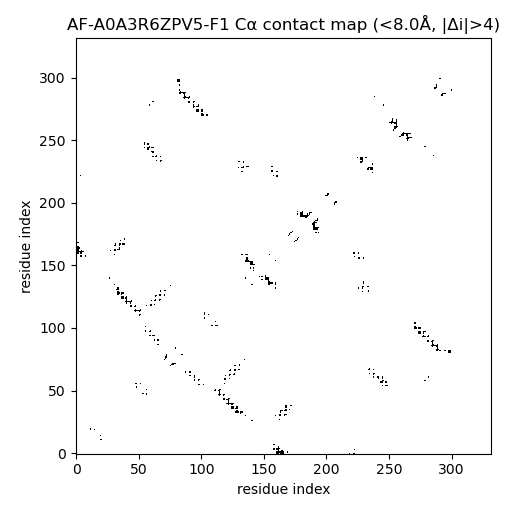3.090 -8.702 1.00 83.19 99 SER A N 1
ATOM 774 C CA . SER A 1 99 ? 5.174 12.705 -10.015 1.00 83.19 99 SER A CA 1
ATOM 775 C C . SER A 1 99 ? 5.823 13.482 -11.154 1.00 83.19 99 SER A C 1
ATOM 777 O O . SER A 1 99 ? 6.197 12.886 -12.163 1.00 83.19 99 SER A O 1
ATOM 779 N N . ALA A 1 100 ? 6.049 14.785 -10.973 1.00 85.94 100 ALA A N 1
ATOM 780 C CA . ALA A 1 100 ? 6.762 15.611 -11.940 1.00 85.94 100 ALA A CA 1
ATOM 781 C C . ALA A 1 100 ? 8.201 15.120 -12.161 1.00 85.94 100 ALA A C 1
ATOM 783 O O . ALA A 1 100 ? 8.648 15.048 -13.303 1.00 85.94 100 ALA A O 1
ATOM 784 N N . SER A 1 101 ? 8.902 14.710 -11.094 1.00 85.12 101 SER A N 1
ATOM 785 C CA . SER A 1 101 ? 10.263 14.163 -11.207 1.00 85.12 101 SER A CA 1
ATOM 786 C C . SER A 1 101 ? 10.320 12.885 -12.054 1.00 85.12 101 SER A C 1
ATOM 788 O O . SER A 1 101 ? 11.250 12.696 -12.841 1.00 85.12 101 SER A O 1
ATOM 790 N N . CYS A 1 102 ? 9.301 12.025 -11.939 1.00 81.06 102 CYS A N 1
ATOM 791 C CA . CYS A 1 102 ? 9.220 10.792 -12.714 1.00 81.06 102 CYS A CA 1
ATOM 792 C C . CYS A 1 102 ? 8.877 11.071 -14.174 1.00 81.06 102 CYS A C 1
ATOM 794 O O . CYS A 1 102 ? 9.509 10.507 -15.064 1.00 81.06 102 CYS A O 1
ATOM 796 N N . LEU A 1 103 ? 7.912 11.959 -14.420 1.00 84.19 103 LEU A N 1
ATOM 797 C CA . LEU A 1 103 ? 7.484 12.301 -15.771 1.00 84.19 103 LEU A CA 1
ATOM 798 C C . LEU A 1 103 ? 8.604 12.987 -16.562 1.00 84.19 103 LEU A C 1
ATOM 800 O O . LEU A 1 103 ? 8.780 12.720 -17.744 1.00 84.19 103 LEU A O 1
ATOM 804 N N . ALA A 1 104 ? 9.402 13.821 -15.896 1.00 85.00 104 ALA A N 1
ATOM 805 C CA . ALA A 1 104 ? 10.544 14.489 -16.510 1.00 85.00 104 ALA A CA 1
ATOM 806 C C . ALA A 1 104 ? 11.729 13.549 -16.799 1.00 85.00 104 ALA A C 1
ATOM 808 O O . ALA A 1 104 ? 12.577 13.869 -17.628 1.00 85.00 104 ALA A O 1
ATOM 809 N N . SER A 1 105 ? 11.782 12.392 -16.134 1.00 81.25 105 SER A N 1
ATOM 810 C CA . SER A 1 105 ? 12.794 11.352 -16.367 1.00 81.25 105 SER A CA 1
ATOM 811 C C . SER A 1 105 ? 12.317 10.264 -17.340 1.00 81.25 105 SER A C 1
ATOM 813 O O . SER A 1 105 ? 13.029 9.287 -17.562 1.00 81.25 105 SER A O 1
ATOM 815 N N . ALA A 1 106 ? 11.099 10.384 -17.879 1.00 82.88 106 ALA A N 1
ATOM 816 C CA . ALA A 1 106 ? 10.475 9.349 -18.691 1.00 82.88 106 ALA A CA 1
ATOM 817 C C . ALA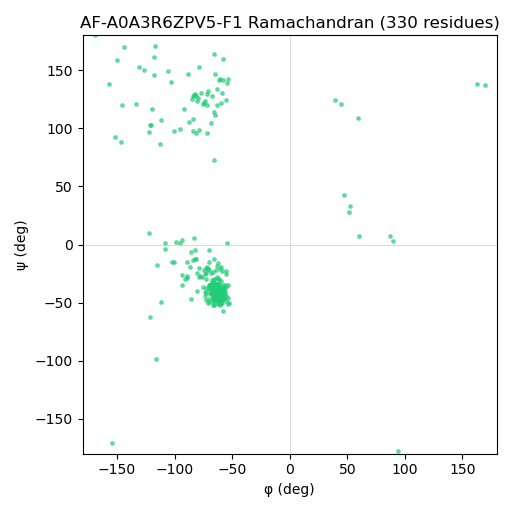 A 1 106 ? 10.967 9.373 -20.146 1.00 82.88 106 ALA A C 1
ATOM 819 O O . ALA A 1 106 ? 10.861 10.389 -20.829 1.00 82.88 106 ALA A O 1
ATOM 820 N N . ASN A 1 107 ? 11.420 8.218 -20.645 1.00 81.38 107 ASN A N 1
ATOM 821 C CA . ASN A 1 107 ? 11.779 8.045 -22.059 1.00 81.38 107 ASN A CA 1
ATOM 822 C C . ASN A 1 107 ? 10.539 7.930 -22.965 1.00 81.38 107 ASN A C 1
ATOM 824 O O . ASN A 1 107 ? 10.538 8.441 -24.080 1.00 81.38 107 ASN A O 1
ATOM 828 N N . ASP A 1 108 ? 9.479 7.272 -22.482 1.00 88.06 108 ASP A N 1
ATOM 829 C CA . ASP A 1 108 ? 8.177 7.184 -23.151 1.00 88.06 108 ASP A CA 1
ATOM 830 C C . ASP A 1 108 ? 7.105 7.787 -22.237 1.00 88.06 108 ASP A C 1
ATOM 832 O O . ASP A 1 108 ? 6.671 7.184 -21.247 1.00 88.06 108 ASP A O 1
ATOM 836 N N . LEU A 1 109 ? 6.705 9.014 -22.572 1.00 88.62 109 LEU A N 1
ATOM 837 C CA . LEU A 1 109 ? 5.757 9.797 -21.789 1.00 88.62 109 LEU A CA 1
ATOM 838 C C . LEU A 1 109 ? 4.381 9.126 -21.711 1.00 88.62 109 LEU A C 1
ATOM 840 O O . LEU A 1 109 ? 3.768 9.117 -20.646 1.00 88.62 109 LEU A O 1
ATOM 844 N N . VAL A 1 110 ? 3.896 8.556 -22.820 1.00 90.44 110 VAL A N 1
ATOM 845 C CA . VAL A 1 110 ? 2.542 7.988 -22.905 1.00 90.44 110 VAL A CA 1
ATOM 846 C C . VAL A 1 110 ? 2.457 6.720 -22.067 1.00 90.44 110 VAL A C 1
ATOM 848 O O . VAL A 1 110 ? 1.540 6.583 -21.258 1.00 90.44 110 VAL A O 1
ATOM 851 N N . ARG A 1 111 ? 3.441 5.822 -22.196 1.00 89.75 111 ARG A N 1
ATOM 852 C CA . ARG A 1 111 ? 3.503 4.599 -21.380 1.00 89.75 111 ARG A CA 1
ATOM 853 C C . ARG A 1 111 ? 3.625 4.913 -19.898 1.00 89.75 111 ARG A C 1
ATOM 855 O O . ARG A 1 111 ? 2.894 4.343 -19.092 1.00 89.75 111 ARG A O 1
ATOM 862 N N . THR A 1 112 ? 4.503 5.854 -19.554 1.00 89.06 112 THR A N 1
ATOM 863 C CA . THR A 1 112 ? 4.693 6.267 -18.161 1.00 89.06 112 THR A CA 1
ATOM 864 C C . THR A 1 112 ? 3.398 6.842 -17.597 1.00 89.06 112 THR A C 1
ATOM 866 O O . THR A 1 112 ? 2.994 6.457 -16.506 1.00 89.06 112 THR A O 1
ATOM 869 N N . LEU A 1 113 ? 2.697 7.695 -18.354 1.00 90.06 113 LEU A N 1
ATOM 870 C CA . LEU A 1 113 ? 1.423 8.280 -17.936 1.00 90.06 113 LEU A CA 1
ATOM 871 C C . LEU A 1 113 ? 0.351 7.212 -17.681 1.00 90.06 113 LEU A C 1
ATOM 873 O O . LEU A 1 113 ? -0.316 7.264 -16.649 1.00 90.06 113 LEU A O 1
ATOM 877 N N . VAL A 1 114 ? 0.222 6.220 -18.570 1.00 91.81 114 VAL A N 1
ATOM 878 C CA . VAL A 1 114 ? -0.674 5.069 -18.360 1.00 91.81 114 VAL A CA 1
ATOM 879 C C . VAL A 1 114 ? -0.307 4.339 -17.067 1.00 91.81 114 VAL A C 1
ATOM 881 O O . VAL A 1 114 ? -1.183 4.090 -16.239 1.00 91.81 114 VAL A O 1
ATOM 884 N N . GLY A 1 115 ? 0.982 4.076 -16.845 1.00 91.38 115 GLY A N 1
ATOM 885 C CA . GLY A 1 115 ? 1.486 3.472 -15.613 1.00 91.38 115 GLY A CA 1
ATOM 886 C C . GLY A 1 115 ? 1.132 4.266 -14.354 1.00 91.38 115 GLY A C 1
ATOM 887 O O . GLY A 1 115 ? 0.640 3.689 -13.384 1.00 91.38 115 GLY A O 1
ATOM 888 N N . VAL A 1 116 ? 1.309 5.593 -14.377 1.00 90.31 116 VAL A N 1
ATOM 889 C CA . VAL A 1 116 ? 0.929 6.480 -13.265 1.00 90.31 116 VAL A CA 1
ATOM 890 C C . VAL A 1 116 ? -0.577 6.416 -13.004 1.00 90.31 116 VAL A C 1
ATOM 892 O O . VAL A 1 116 ? -0.989 6.275 -11.854 1.00 90.31 116 VAL A O 1
ATOM 895 N N . CYS A 1 117 ? -1.416 6.483 -14.041 1.00 91.25 117 CYS A N 1
ATOM 896 C CA . CYS A 1 117 ? -2.871 6.414 -13.885 1.00 91.25 117 CYS A CA 1
ATOM 897 C C . CYS A 1 117 ? -3.321 5.081 -13.270 1.00 91.25 117 CYS A C 1
ATOM 899 O O . CYS A 1 117 ? -4.105 5.079 -12.319 1.00 91.25 117 CYS A O 1
ATOM 901 N N . VAL A 1 118 ? -2.797 3.957 -13.770 1.00 94.62 118 VAL A N 1
ATOM 902 C CA . VAL A 1 118 ? -3.087 2.620 -13.229 1.00 94.62 118 VAL A CA 1
ATOM 903 C C . VAL A 1 118 ? -2.616 2.508 -11.777 1.00 94.62 118 VAL A C 1
ATOM 905 O O . VAL A 1 118 ? -3.340 1.978 -10.935 1.00 94.62 118 VAL A O 1
ATOM 908 N N . LEU A 1 119 ? -1.452 3.073 -11.446 1.00 93.56 119 LEU A N 1
ATOM 909 C CA . LEU A 1 119 ? -0.936 3.090 -10.080 1.00 93.56 119 LEU A CA 1
ATOM 910 C C . LEU A 1 119 ? -1.830 3.879 -9.119 1.00 93.56 119 LEU A C 1
ATOM 912 O O . LEU A 1 119 ? -2.086 3.422 -8.009 1.00 93.56 119 LEU A O 1
ATOM 916 N N . LEU A 1 120 ? -2.334 5.045 -9.530 1.00 92.06 120 LEU A N 1
ATOM 917 C CA . LEU A 1 120 ? -3.249 5.831 -8.698 1.00 92.06 120 LEU A CA 1
ATOM 918 C C . LEU A 1 120 ? -4.564 5.081 -8.441 1.00 92.06 120 LEU A C 1
ATOM 920 O O . LEU A 1 120 ? -5.076 5.114 -7.321 1.00 92.06 120 LEU A O 1
ATOM 924 N N . LEU A 1 121 ? -5.073 4.344 -9.435 1.00 94.62 121 LEU A N 1
ATOM 925 C CA . LEU A 1 121 ? -6.226 3.453 -9.257 1.00 94.62 121 LEU A CA 1
ATOM 926 C C . LEU A 1 121 ? -5.917 2.286 -8.307 1.00 94.62 121 LEU A C 1
ATOM 928 O O . LEU A 1 121 ? -6.754 1.940 -7.468 1.00 94.62 121 LEU A O 1
ATOM 932 N N . ALA A 1 122 ? -4.712 1.715 -8.384 1.00 95.94 122 ALA A N 1
ATOM 933 C CA . ALA A 1 122 ? -4.253 0.698 -7.440 1.00 95.94 122 ALA A CA 1
ATOM 934 C C . ALA A 1 122 ? -4.235 1.250 -6.004 1.00 95.94 122 ALA A C 1
ATOM 936 O O . ALA A 1 122 ? -4.809 0.643 -5.103 1.00 95.94 122 ALA A O 1
ATOM 937 N N . CYS A 1 123 ? -3.658 2.440 -5.802 1.00 94.25 123 CYS A N 1
ATOM 938 C CA . CYS A 1 123 ? -3.606 3.118 -4.505 1.00 94.25 123 CYS A CA 1
ATOM 939 C C . CYS A 1 123 ? -5.000 3.428 -3.949 1.00 94.25 123 CYS A C 1
ATOM 941 O O . CYS A 1 123 ? -5.237 3.249 -2.754 1.00 94.25 123 CYS A O 1
ATOM 943 N N . LEU A 1 124 ? -5.930 3.868 -4.800 1.00 94.62 124 LEU A N 1
ATOM 944 C CA . LEU A 1 124 ? -7.318 4.093 -4.406 1.00 94.62 124 LEU A CA 1
ATOM 945 C C . LEU A 1 124 ? -7.974 2.788 -3.934 1.00 94.62 124 LEU A C 1
ATOM 947 O O . LEU A 1 124 ? -8.639 2.775 -2.901 1.00 94.62 124 LEU A O 1
ATOM 951 N N . THR A 1 125 ? -7.755 1.687 -4.651 1.00 95.69 125 THR A N 1
ATOM 952 C CA . THR A 1 125 ? -8.318 0.377 -4.296 1.00 95.69 125 THR A CA 1
ATOM 953 C C . THR A 1 125 ? -7.711 -0.165 -2.994 1.00 95.69 125 THR A C 1
ATOM 955 O O . THR A 1 125 ? -8.454 -0.617 -2.124 1.00 95.69 125 THR A O 1
ATOM 958 N N . SER A 1 126 ? -6.395 -0.024 -2.784 1.00 95.19 126 SER A N 1
ATOM 959 C CA . SER A 1 126 ? -5.750 -0.334 -1.495 1.00 95.19 126 SER A CA 1
ATOM 960 C C . SER A 1 126 ? -6.308 0.513 -0.349 1.00 95.19 126 SER A C 1
ATOM 962 O O . SER A 1 126 ? -6.525 0.018 0.753 1.00 95.19 126 SER A O 1
ATOM 964 N N . ALA A 1 127 ? -6.575 1.799 -0.590 1.00 94.69 127 ALA A N 1
ATOM 965 C CA . ALA A 1 127 ? -7.191 2.653 0.416 1.00 94.69 127 ALA A CA 1
ATOM 966 C C . ALA A 1 127 ? -8.619 2.198 0.759 1.00 94.69 127 ALA A C 1
ATOM 968 O O . ALA A 1 127 ? -8.996 2.204 1.932 1.00 94.69 127 ALA A O 1
ATOM 969 N N . MET A 1 128 ? -9.400 1.760 -0.239 1.00 93.94 128 MET A N 1
ATOM 970 C CA . MET A 1 128 ? -10.715 1.158 -0.002 1.00 93.94 128 MET A CA 1
ATOM 971 C C . MET A 1 128 ? -10.604 -0.100 0.854 1.00 93.94 128 MET A C 1
ATOM 973 O O . MET A 1 128 ? -11.345 -0.211 1.824 1.00 93.94 128 MET A O 1
ATOM 977 N N . GLN A 1 129 ? -9.665 -1.002 0.555 1.00 94.69 129 GLN A N 1
ATOM 978 C CA . GLN A 1 129 ? -9.396 -2.189 1.373 1.00 94.69 129 GLN A CA 1
ATOM 979 C C . GLN A 1 129 ? -9.139 -1.804 2.838 1.00 94.69 129 GLN A C 1
ATOM 981 O O . GLN A 1 129 ? -9.825 -2.310 3.720 1.00 94.69 129 GLN A O 1
ATOM 986 N N . TYR A 1 130 ? -8.242 -0.849 3.111 1.00 93.12 130 TYR A N 1
ATOM 987 C CA . TYR A 1 130 ? -7.910 -0.454 4.491 1.00 93.12 130 TYR A CA 1
ATOM 988 C C . TYR A 1 130 ? -9.116 0.124 5.245 1.00 93.12 130 TYR A C 1
ATOM 990 O O . TYR A 1 130 ? -9.314 -0.169 6.425 1.00 93.12 130 TYR A O 1
ATOM 998 N N . VAL A 1 131 ? -9.939 0.936 4.573 1.00 91.69 131 VAL A N 1
ATOM 999 C CA . VAL A 1 131 ? -11.157 1.503 5.171 1.00 91.69 131 VAL A CA 1
ATOM 1000 C C . VAL A 1 131 ? -12.220 0.426 5.378 1.00 91.69 131 VAL A C 1
ATOM 1002 O O . VAL A 1 131 ? -12.888 0.429 6.408 1.00 91.69 131 VAL A O 1
ATOM 1005 N N . LEU A 1 132 ? -12.374 -0.512 4.442 1.00 90.62 132 LEU A N 1
ATOM 1006 C CA . LEU A 1 132 ? -13.295 -1.638 4.582 1.00 90.62 132 LEU A CA 1
ATOM 1007 C C . LEU A 1 132 ? -12.885 -2.539 5.748 1.00 90.62 132 LEU A C 1
ATOM 1009 O O . LEU A 1 132 ? -13.731 -2.842 6.582 1.00 90.62 132 LEU A O 1
ATOM 1013 N N . GLU A 1 133 ? -11.607 -2.908 5.853 1.00 90.44 133 GLU A N 1
ATOM 1014 C CA . GLU A 1 133 ? -11.050 -3.643 6.995 1.00 90.44 133 GLU A CA 1
ATOM 1015 C C . GLU A 1 133 ? -11.386 -2.937 8.319 1.00 90.44 133 GLU A C 1
ATOM 1017 O O . GLU A 1 133 ? -11.931 -3.558 9.233 1.00 90.44 133 GLU A O 1
ATOM 1022 N N . GLU A 1 134 ? -11.131 -1.625 8.414 1.00 90.19 134 GLU A N 1
ATOM 1023 C CA . GLU A 1 134 ? -11.469 -0.837 9.605 1.00 90.19 134 GLU A CA 1
ATOM 1024 C C . GLU A 1 134 ? -12.974 -0.867 9.900 1.00 90.19 134 GLU A C 1
ATOM 1026 O O . GLU A 1 134 ? -13.371 -1.072 11.046 1.00 90.19 134 GLU A O 1
ATOM 1031 N N . VAL A 1 135 ? -13.824 -0.700 8.885 1.00 85.81 135 VAL A N 1
ATOM 1032 C CA . VAL A 1 135 ? -15.284 -0.741 9.039 1.00 85.81 135 VAL A CA 1
ATOM 1033 C C . VAL A 1 135 ? -15.751 -2.110 9.525 1.00 85.81 135 VAL A C 1
ATOM 1035 O O . VAL A 1 135 ? -16.573 -2.169 10.436 1.00 85.81 135 VAL A O 1
ATOM 1038 N N . PHE A 1 136 ? -15.232 -3.198 8.957 1.00 84.06 136 PHE A N 1
ATOM 1039 C CA . PHE A 1 136 ? -15.607 -4.563 9.331 1.00 84.06 136 PHE A CA 1
ATOM 1040 C C . PHE A 1 136 ? -15.089 -4.984 10.711 1.00 84.06 136 PHE A C 1
ATOM 1042 O O . PHE A 1 136 ? -15.654 -5.906 11.304 1.00 84.06 136 PHE A O 1
ATOM 1049 N N . MET A 1 137 ? -14.049 -4.322 11.228 1.00 84.94 137 MET A N 1
ATOM 1050 C CA . MET A 1 137 ? -13.581 -4.497 12.604 1.00 84.94 137 MET A CA 1
ATOM 1051 C C . MET A 1 137 ? -14.343 -3.605 13.591 1.00 84.94 137 MET A C 1
ATOM 1053 O O . MET A 1 137 ? -14.773 -4.084 14.635 1.00 84.94 137 MET A O 1
ATOM 1057 N N . LYS A 1 138 ? -14.528 -2.316 13.289 1.00 76.31 138 LYS A N 1
ATOM 1058 C CA . LYS A 1 138 ? -15.043 -1.333 14.258 1.00 76.31 138 LYS A CA 1
ATOM 1059 C C . LYS A 1 138 ? -16.558 -1.177 14.264 1.00 76.31 138 LYS A C 1
ATOM 1061 O O . LYS A 1 138 ? -17.105 -0.830 15.306 1.00 76.31 138 LYS A O 1
ATOM 1066 N N . LYS A 1 139 ? -17.256 -1.385 13.139 1.00 68.19 139 LYS A N 1
ATOM 1067 C CA . LYS A 1 139 ? -18.723 -1.311 13.146 1.00 68.19 139 LYS A CA 1
ATOM 1068 C C . LYS A 1 139 ? -19.294 -2.631 13.672 1.00 68.19 139 LYS A C 1
ATOM 1070 O O . LYS A 1 139 ? -19.019 -3.673 13.072 1.00 68.19 139 LYS A O 1
ATOM 1075 N N . PRO A 1 140 ? -20.113 -2.602 14.738 1.00 56.81 140 PRO A N 1
ATOM 1076 C CA . PRO A 1 140 ? -20.864 -3.774 15.155 1.00 56.81 140 PRO A CA 1
ATOM 1077 C C . PRO A 1 140 ? -21.710 -4.278 13.979 1.00 56.81 140 PRO A C 1
ATOM 1079 O O . PRO A 1 140 ? -22.476 -3.518 13.381 1.00 56.81 140 PRO A O 1
ATOM 1082 N N . VAL A 1 141 ? -21.548 -5.547 13.594 1.00 53.06 141 VAL A N 1
ATOM 1083 C CA . VAL A 1 141 ? -22.373 -6.151 12.541 1.00 53.06 141 VAL A CA 1
ATOM 1084 C C . VAL A 1 141 ? -23.771 -6.356 13.116 1.00 53.06 141 VAL A C 1
ATOM 1086 O O . VAL A 1 141 ? -24.036 -7.35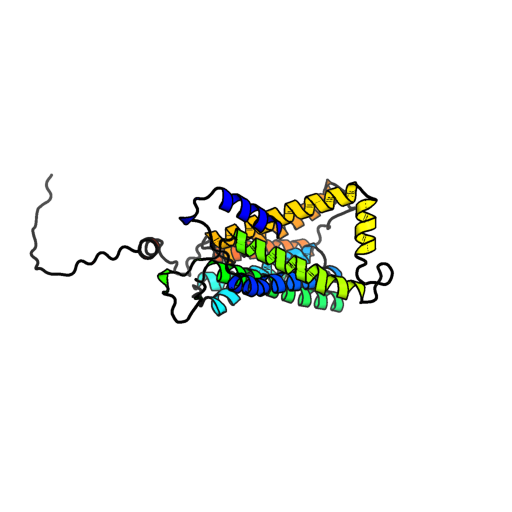3 13.784 1.00 53.06 141 VAL A O 1
ATOM 1089 N N . GLN A 1 142 ? -24.673 -5.408 12.856 1.00 46.06 142 GLN A N 1
ATOM 1090 C CA . GLN A 1 142 ? -26.088 -5.577 13.168 1.00 46.06 142 GLN A CA 1
ATOM 1091 C C . GLN A 1 142 ? -26.625 -6.714 12.293 1.00 46.06 142 GLN A C 1
ATOM 1093 O O . GLN A 1 142 ? -26.603 -6.640 11.059 1.00 46.06 142 GLN A O 1
ATOM 1098 N N . THR A 1 143 ? -26.957 -7.825 12.946 1.00 48.81 143 THR A N 1
ATOM 1099 C CA . THR A 1 143 ? -27.174 -9.117 12.284 1.00 48.81 143 THR A CA 1
ATOM 1100 C C . THR A 1 143 ? -28.647 -9.334 11.939 1.00 48.81 143 THR A C 1
ATOM 1102 O O . THR A 1 143 ? -28.922 -9.976 10.928 1.00 48.81 143 THR A O 1
ATOM 1105 N N . ASP A 1 144 ? -29.574 -8.710 12.671 1.00 45.47 144 ASP A N 1
ATOM 1106 C CA . ASP A 1 144 ? -31.009 -8.763 12.397 1.00 45.47 144 ASP A CA 1
ATOM 1107 C C . ASP A 1 144 ? -31.723 -7.478 12.852 1.00 45.47 144 ASP A C 1
ATOM 1109 O O . ASP A 1 144 ? -31.224 -6.765 13.722 1.00 45.47 144 ASP A O 1
ATOM 1113 N N . LYS A 1 145 ? -32.914 -7.180 12.307 1.00 48.03 145 LYS A N 1
ATOM 1114 C CA . LYS A 1 145 ? -33.744 -6.040 12.776 1.00 48.03 145 LYS A CA 1
ATOM 1115 C C . LYS A 1 145 ? -34.189 -6.183 14.245 1.00 48.03 145 LYS A C 1
ATOM 1117 O O . LYS A 1 145 ? -34.624 -5.191 14.823 1.00 48.03 145 LYS A O 1
ATOM 1122 N N . ASN A 1 146 ? -34.080 -7.389 14.810 1.00 45.97 146 ASN A N 1
ATOM 1123 C CA . ASN A 1 146 ? -34.491 -7.742 16.171 1.00 45.97 146 ASN A CA 1
ATOM 1124 C C . ASN A 1 146 ? -33.324 -7.999 17.144 1.00 45.97 146 ASN A C 1
ATOM 1126 O O . ASN A 1 146 ? -33.596 -8.224 18.320 1.00 45.97 146 ASN A O 1
ATOM 1130 N N . ASP A 1 147 ? -32.063 -7.975 16.696 1.00 50.19 147 ASP A N 1
ATOM 1131 C CA . ASP A 1 147 ? -30.922 -8.102 17.611 1.00 50.19 147 ASP A CA 1
ATOM 1132 C C . ASP A 1 147 ? -30.655 -6.749 18.286 1.00 50.19 147 ASP A C 1
ATOM 1134 O O . ASP A 1 147 ? -30.474 -5.717 17.624 1.00 50.19 147 ASP A O 1
ATOM 1138 N N . SER A 1 148 ? -30.625 -6.761 19.617 1.00 47.16 148 SER A N 1
ATOM 1139 C CA . SER A 1 148 ? -30.192 -5.651 20.461 1.00 47.16 148 SER A CA 1
ATOM 1140 C C . SER A 1 148 ? -28.788 -5.191 20.054 1.00 47.16 148 SER A C 1
ATOM 1142 O O . SER A 1 148 ? -27.900 -6.005 19.804 1.00 47.16 148 SER A O 1
ATOM 1144 N N . VAL A 1 149 ? -28.552 -3.873 20.024 1.00 52.62 149 VAL A N 1
ATOM 1145 C CA . VAL A 1 149 ? -27.224 -3.277 19.746 1.00 52.62 149 VAL A CA 1
ATOM 1146 C C . VAL A 1 149 ? -26.147 -3.804 20.714 1.00 52.62 149 VAL A C 1
ATOM 1148 O O . VAL A 1 149 ? -24.967 -3.825 20.373 1.00 52.62 149 VAL A O 1
ATOM 1151 N N . GLU A 1 150 ? -26.565 -4.291 21.883 1.00 48.75 150 GLU A N 1
ATOM 1152 C CA . GLU A 1 150 ? -25.728 -4.861 22.942 1.00 48.75 150 GLU A CA 1
ATOM 1153 C C . GLU A 1 150 ? -25.101 -6.228 22.589 1.00 48.75 150 GLU A C 1
ATOM 1155 O O . GLU A 1 150 ? -24.052 -6.563 23.133 1.00 48.75 150 GLU A O 1
ATOM 1160 N N . ASP A 1 151 ? -25.654 -6.983 21.630 1.00 47.31 151 ASP A N 1
ATOM 1161 C CA . ASP A 1 151 ? -25.160 -8.322 21.249 1.00 47.31 151 ASP A CA 1
ATOM 1162 C C . ASP A 1 151 ? -24.168 -8.308 20.068 1.00 47.31 151 ASP A C 1
ATOM 1164 O O . ASP A 1 151 ? -23.734 -9.351 19.558 1.00 47.31 151 ASP A O 1
ATOM 1168 N N . ALA A 1 152 ? -23.806 -7.122 19.581 1.00 52.97 152 ALA A N 1
ATOM 1169 C CA . ALA A 1 152 ? -23.021 -6.988 18.369 1.00 52.97 152 ALA A CA 1
ATOM 1170 C C . ALA A 1 152 ? -21.515 -7.185 18.622 1.00 52.97 152 ALA A C 1
ATOM 1172 O O . ALA A 1 152 ? -20.774 -6.269 18.973 1.00 52.97 152 ALA A O 1
ATOM 1173 N N . VAL A 1 153 ? -21.044 -8.411 18.390 1.00 59.78 153 VAL A N 1
ATOM 1174 C CA . VAL A 1 153 ? -19.631 -8.784 18.536 1.00 59.78 153 VAL A CA 1
ATOM 1175 C C . VAL A 1 153 ? -18.803 -8.248 17.358 1.00 59.78 153 VAL A C 1
ATOM 1177 O O . VAL A 1 153 ? -19.047 -8.594 16.200 1.00 59.78 153 VAL A O 1
ATOM 1180 N N . SER A 1 154 ? -17.797 -7.419 17.656 1.00 67.94 154 SER A N 1
ATOM 1181 C CA . SER A 1 154 ? -16.768 -6.984 16.698 1.00 67.94 154 SER A CA 1
ATOM 1182 C C . SER A 1 154 ? -15.962 -8.183 16.180 1.00 67.94 154 SER A C 1
ATOM 1184 O O . SER A 1 154 ? -15.663 -9.119 16.925 1.00 67.94 154 SER A O 1
ATOM 1186 N N . ASN A 1 155 ? -15.609 -8.175 14.892 1.00 76.06 155 ASN A N 1
ATOM 1187 C CA . ASN A 1 155 ? -14.815 -9.251 14.306 1.00 76.06 155 ASN A CA 1
ATOM 1188 C C . ASN A 1 155 ? -13.356 -9.153 14.781 1.00 76.06 155 ASN A C 1
ATOM 1190 O O . ASN A 1 155 ? -12.716 -8.127 14.535 1.00 76.06 155 ASN A O 1
ATOM 1194 N N . PRO A 1 156 ? -12.791 -10.212 15.394 1.00 84.81 156 PRO A N 1
ATOM 1195 C CA . PRO A 1 156 ? -11.390 -10.220 15.783 1.00 84.81 156 PRO A CA 1
ATOM 1196 C C . PRO A 1 156 ? -10.479 -9.988 14.567 1.00 84.81 156 PRO A C 1
ATOM 1198 O O . PRO A 1 156 ? -10.730 -10.568 13.503 1.00 84.81 156 PRO A O 1
ATOM 1201 N N . PRO A 1 157 ? -9.380 -9.225 14.709 1.00 87.19 157 PRO A N 1
ATOM 1202 C CA . PRO A 1 157 ? -8.498 -8.885 13.589 1.00 87.19 157 PRO A CA 1
ATOM 1203 C C . PRO A 1 157 ? -7.920 -10.126 12.893 1.00 87.19 157 PRO A C 1
ATOM 1205 O O . PRO A 1 157 ? -7.796 -10.148 11.671 1.00 87.19 157 PRO A O 1
ATOM 1208 N N . LEU A 1 158 ? -7.639 -11.195 13.650 1.00 86.94 158 LEU A N 1
ATOM 1209 C CA . LEU A 1 158 ? -7.137 -12.464 13.111 1.00 86.94 158 LEU A CA 1
ATOM 1210 C C . LEU A 1 158 ? -8.170 -13.204 12.243 1.00 86.94 158 LEU A C 1
ATOM 1212 O O . LEU A 1 158 ? -7.796 -13.867 11.276 1.00 86.94 158 LEU A O 1
ATOM 1216 N N . VAL A 1 159 ? -9.462 -13.081 12.565 1.00 86.12 159 VAL A N 1
ATOM 1217 C CA . VAL A 1 159 ? -10.550 -13.662 11.763 1.00 86.12 159 VAL A CA 1
ATOM 1218 C C . VAL A 1 159 ? -10.724 -12.869 10.473 1.00 86.12 159 VAL A C 1
ATOM 1220 O O . VAL A 1 159 ? -10.860 -13.478 9.417 1.00 86.12 159 VAL A O 1
ATOM 1223 N N . VAL A 1 160 ? -10.662 -11.534 10.543 1.00 88.44 160 VAL A N 1
ATOM 1224 C CA . VAL A 1 160 ? -10.767 -10.648 9.371 1.00 88.44 160 VAL A CA 1
ATOM 1225 C C . VAL A 1 160 ? -9.687 -10.983 8.341 1.00 88.44 160 VAL A C 1
ATOM 1227 O O . VAL A 1 160 ? -10.018 -11.392 7.229 1.00 88.44 160 VAL A O 1
ATOM 1230 N N . ILE A 1 161 ? -8.412 -10.935 8.737 1.00 91.12 161 ILE A N 1
ATOM 1231 C CA . ILE A 1 161 ? -7.288 -11.237 7.835 1.00 91.12 161 ILE A CA 1
ATOM 1232 C C . ILE A 1 161 ? -7.232 -12.711 7.409 1.00 91.12 161 ILE A C 1
ATOM 1234 O O . ILE A 1 161 ? -6.813 -13.040 6.298 1.00 91.12 161 ILE A O 1
ATOM 1238 N N . GLY A 1 162 ? -7.646 -13.628 8.289 1.00 90.25 162 GLY A N 1
ATOM 1239 C CA . GLY A 1 162 ? -7.720 -15.051 7.976 1.00 90.25 162 GLY A CA 1
ATOM 1240 C C . GLY A 1 162 ? -8.737 -15.326 6.871 1.00 90.25 162 GLY A C 1
ATOM 1241 O O . GLY A 1 162 ? -8.415 -16.001 5.894 1.00 90.25 162 GLY A O 1
ATOM 1242 N N . MET A 1 163 ? -9.938 -14.755 6.993 1.00 88.44 163 MET A N 1
ATOM 1243 C CA . MET A 1 163 ? -11.007 -14.879 6.001 1.00 88.44 163 MET A CA 1
ATOM 1244 C C . MET A 1 163 ? -10.682 -14.176 4.690 1.00 88.44 163 MET A C 1
ATOM 1246 O O . MET A 1 163 ? -10.964 -14.730 3.630 1.00 88.44 163 MET A O 1
ATOM 1250 N N . GLU A 1 164 ? -10.059 -13.002 4.749 1.00 90.31 164 GLU A N 1
ATOM 1251 C CA . GLU A 1 164 ? -9.538 -12.312 3.570 1.00 90.31 164 GLU A CA 1
ATOM 1252 C C . GLU A 1 164 ? -8.516 -13.183 2.837 1.00 90.31 164 GLU A C 1
ATOM 1254 O O . GLU A 1 164 ? -8.611 -13.371 1.629 1.00 90.31 164 GLU A O 1
ATOM 1259 N N . GLY A 1 165 ? -7.604 -13.823 3.575 1.00 91.50 165 GLY A N 1
ATOM 1260 C CA . GLY A 1 165 ? -6.654 -14.769 3.004 1.00 91.50 165 GLY A CA 1
ATOM 1261 C C . GLY A 1 165 ? -7.315 -15.992 2.363 1.00 91.50 165 GLY A C 1
ATOM 1262 O O . GLY A 1 165 ? -6.852 -16.443 1.317 1.00 91.50 165 GLY A O 1
ATOM 1263 N N . VAL A 1 166 ? -8.382 -16.536 2.958 1.00 91.94 166 VAL A N 1
ATOM 1264 C CA . VAL A 1 166 ? -9.130 -17.670 2.385 1.00 91.94 166 VAL A CA 1
ATOM 1265 C C . VAL A 1 166 ? -9.831 -17.252 1.093 1.00 91.94 166 VAL A C 1
ATOM 1267 O O . VAL A 1 166 ? -9.623 -17.892 0.065 1.00 91.94 166 VAL A O 1
ATOM 1270 N N . TRP A 1 167 ? -10.605 -16.163 1.116 1.00 93.12 167 TRP A N 1
ATOM 1271 C CA . TRP A 1 167 ? -11.280 -15.647 -0.078 1.00 93.12 167 TRP A CA 1
ATOM 1272 C C . TRP A 1 167 ? -10.293 -15.235 -1.166 1.00 93.12 167 TRP A C 1
ATOM 1274 O O . TRP A 1 167 ? -10.495 -15.592 -2.322 1.00 93.12 167 TRP A O 1
ATOM 1284 N N . GLY A 1 168 ? -9.201 -14.565 -0.801 1.00 92.38 168 GLY A N 1
ATOM 1285 C CA . GLY A 1 168 ? -8.132 -14.190 -1.721 1.00 92.38 168 GLY A CA 1
ATOM 1286 C C . GLY A 1 168 ? -7.487 -15.408 -2.381 1.00 92.38 168 GLY A C 1
ATOM 1287 O O . GLY A 1 168 ? -7.283 -15.409 -3.590 1.00 92.38 168 GLY A O 1
ATOM 1288 N N . THR A 1 169 ? -7.252 -16.485 -1.622 1.00 92.06 169 THR A N 1
ATOM 1289 C CA . THR A 1 169 ? -6.721 -17.747 -2.172 1.00 92.06 169 THR A CA 1
ATOM 1290 C C . THR A 1 169 ? -7.722 -18.405 -3.123 1.00 92.06 169 THR A C 1
ATOM 1292 O O . THR A 1 169 ? -7.340 -18.825 -4.210 1.00 92.06 169 THR A O 1
ATOM 1295 N N . LEU A 1 170 ? -9.007 -18.468 -2.753 1.00 93.50 170 LEU A N 1
ATOM 1296 C CA . LEU A 1 170 ? -10.055 -19.032 -3.610 1.00 93.50 170 LEU A CA 1
ATOM 1297 C C . LEU A 1 170 ? -10.200 -18.240 -4.915 1.00 93.50 170 LEU A C 1
ATOM 1299 O O . LEU A 1 170 ? -10.211 -18.824 -5.994 1.00 93.50 170 LEU A O 1
ATOM 1303 N N . LEU A 1 171 ? -10.275 -16.914 -4.832 1.00 93.56 171 LEU A N 1
ATOM 1304 C CA . LEU A 1 171 ? -10.375 -16.045 -6.003 1.00 93.56 171 LEU A CA 1
ATOM 1305 C C . LEU A 1 171 ? -9.111 -16.114 -6.868 1.00 93.56 171 LEU A C 1
ATOM 1307 O O . LEU A 1 171 ? -9.221 -16.137 -8.091 1.00 93.56 171 LEU A O 1
ATOM 1311 N N . MET A 1 172 ? -7.921 -16.220 -6.270 1.00 92.25 172 MET A N 1
ATOM 1312 C CA . MET A 1 172 ? -6.701 -16.438 -7.046 1.00 92.25 172 MET A CA 1
ATOM 1313 C C . MET A 1 172 ? -6.741 -17.766 -7.803 1.00 92.25 172 MET A C 1
ATOM 1315 O O . MET A 1 172 ? -6.559 -17.772 -9.016 1.00 92.25 172 MET A O 1
ATOM 1319 N N . LEU A 1 173 ? -7.047 -18.875 -7.125 1.00 91.50 173 LEU A N 1
ATOM 1320 C CA . LEU A 1 173 ? -7.035 -20.208 -7.734 1.00 91.50 173 LEU A CA 1
ATOM 1321 C C . LEU A 1 173 ? -8.133 -20.414 -8.783 1.00 91.50 173 LEU A C 1
ATOM 1323 O O . LEU A 1 173 ? -7.891 -21.071 -9.790 1.00 91.50 173 LEU A O 1
ATOM 1327 N N . PHE A 1 174 ? -9.337 -19.884 -8.553 1.00 92.50 174 PHE A N 1
ATOM 1328 C CA . PHE A 1 174 ? -10.501 -20.164 -9.401 1.00 92.50 174 PHE A CA 1
ATOM 1329 C C . PHE A 1 174 ? -10.849 -19.052 -10.390 1.00 92.50 174 PHE A C 1
ATOM 1331 O O . PHE A 1 174 ? -11.631 -19.297 -11.306 1.00 92.50 174 PHE A O 1
ATOM 1338 N N . VAL A 1 175 ? -10.306 -17.844 -10.224 1.00 92.31 175 VAL A N 1
ATOM 1339 C CA . VAL A 1 175 ? -10.617 -16.705 -11.102 1.00 92.31 175 VAL A CA 1
ATOM 1340 C C . VAL A 1 175 ? -9.355 -16.172 -11.761 1.00 92.31 175 VAL A C 1
ATOM 1342 O O . VAL A 1 175 ? -9.241 -16.233 -12.980 1.00 92.31 175 VAL A O 1
ATOM 1345 N N . VAL A 1 176 ? -8.391 -15.678 -10.985 1.00 91.06 176 VAL A N 1
ATOM 1346 C CA . VAL A 1 176 ? -7.242 -14.955 -11.555 1.00 91.06 176 VAL A CA 1
ATOM 1347 C C . VAL A 1 176 ? -6.306 -15.887 -12.322 1.00 91.06 176 VAL A C 1
ATOM 1349 O O . VAL A 1 176 ? -5.995 -1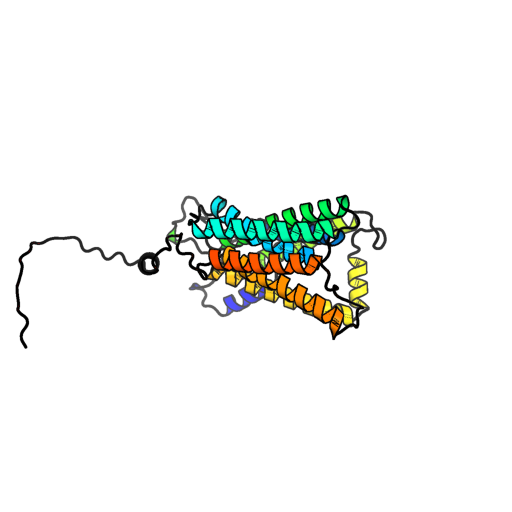5.595 -13.472 1.00 91.06 176 VAL A O 1
ATOM 1352 N N . MET A 1 177 ? -5.901 -17.016 -11.734 1.00 90.00 177 MET A N 1
ATOM 1353 C CA . MET A 1 177 ? -4.962 -17.948 -12.373 1.00 90.00 177 MET A CA 1
ATOM 1354 C C . MET A 1 177 ? -5.535 -18.590 -13.647 1.00 90.00 177 MET A C 1
ATOM 1356 O O . MET A 1 177 ? -4.845 -18.578 -14.664 1.00 90.00 177 MET A O 1
ATOM 1360 N N . PRO A 1 178 ? -6.800 -19.063 -13.683 1.00 91.81 178 PRO A N 1
ATOM 1361 C CA . PRO A 1 178 ? -7.398 -19.555 -14.923 1.00 91.81 178 PRO A CA 1
ATOM 1362 C C . PRO A 1 178 ? -7.495 -18.484 -16.014 1.00 91.81 178 PRO A C 1
ATOM 1364 O O . PRO A 1 178 ? -7.279 -18.787 -17.184 1.00 91.81 178 PRO A O 1
ATOM 1367 N N . ILE A 1 179 ? -7.797 -17.230 -15.649 1.00 91.44 179 ILE A N 1
ATOM 1368 C CA . ILE A 1 179 ? -7.824 -16.117 -16.608 1.00 91.44 179 ILE A CA 1
ATOM 1369 C C . ILE A 1 179 ? -6.413 -15.829 -17.135 1.00 91.44 179 ILE A C 1
ATOM 1371 O O . ILE A 1 179 ? -6.245 -15.691 -18.343 1.00 91.44 179 ILE A O 1
ATOM 1375 N N . ALA A 1 180 ? -5.405 -15.766 -16.262 1.00 89.31 180 ALA A N 1
ATOM 1376 C CA . ALA A 1 180 ? -4.020 -15.503 -16.651 1.00 89.31 180 ALA A CA 1
ATOM 1377 C C . ALA A 1 180 ? -3.454 -16.607 -17.562 1.00 89.31 180 ALA A C 1
ATOM 1379 O O . ALA A 1 180 ? -2.784 -16.304 -18.547 1.00 89.31 180 ALA A O 1
ATOM 1380 N N . TYR A 1 181 ? -3.819 -17.864 -17.302 1.00 90.12 181 TYR A N 1
ATOM 1381 C CA . TYR A 1 181 ? -3.485 -18.989 -18.170 1.00 90.12 181 TYR A CA 1
ATOM 1382 C C . TYR A 1 181 ? -4.232 -18.928 -19.514 1.00 90.12 181 TYR A C 1
ATOM 1384 O O . TYR A 1 181 ? -3.687 -19.260 -20.558 1.00 90.12 181 TYR A O 1
ATOM 1392 N N . ALA A 1 182 ? -5.487 -18.475 -19.550 1.00 90.81 182 ALA A N 1
ATOM 1393 C CA . ALA A 1 182 ? -6.252 -18.418 -20.798 1.00 90.81 182 ALA A CA 1
ATOM 1394 C C . ALA A 1 182 ? -5.792 -17.309 -21.767 1.00 90.81 182 ALA A C 1
ATOM 1396 O O . ALA A 1 182 ? -6.048 -17.404 -22.970 1.00 90.81 182 ALA A O 1
ATOM 1397 N N . ILE A 1 183 ? -5.158 -16.245 -21.267 1.00 90.88 183 ILE A N 1
ATOM 1398 C CA . ILE A 1 183 ? -4.713 -15.120 -22.097 1.00 90.88 183 ILE A CA 1
ATOM 1399 C C . ILE A 1 183 ? -3.359 -15.463 -22.738 1.00 90.88 183 ILE A C 1
ATOM 1401 O O . ILE A 1 183 ? -2.429 -15.816 -22.014 1.00 90.88 183 ILE A O 1
ATOM 1405 N N . PRO A 1 184 ? -3.205 -15.311 -24.069 1.00 90.00 184 PRO A N 1
ATOM 1406 C CA . PRO A 1 184 ? -1.925 -15.528 -24.727 1.00 90.00 184 PRO A CA 1
ATOM 1407 C C . PRO A 1 184 ? -0.863 -14.540 -24.247 1.00 90.00 184 PRO A C 1
ATOM 1409 O O . PRO A 1 184 ? -1.105 -13.331 -24.207 1.00 90.00 184 PRO A O 1
ATOM 1412 N N . GLY A 1 185 ? 0.325 -15.044 -23.938 1.00 87.00 185 GLY A N 1
ATOM 1413 C CA . GLY A 1 185 ? 1.426 -14.223 -23.450 1.00 87.00 185 GLY A CA 1
ATOM 1414 C C . GLY A 1 185 ? 2.798 -14.815 -23.747 1.00 87.00 185 GLY A C 1
ATOM 1415 O O . GLY A 1 185 ? 2.941 -15.737 -24.550 1.00 87.00 185 GLY A O 1
ATOM 1416 N N . ALA A 1 186 ? 3.819 -14.204 -23.151 1.00 84.69 186 ALA A N 1
ATOM 1417 C CA . ALA A 1 186 ? 5.218 -14.530 -23.412 1.00 84.69 186 ALA A CA 1
ATOM 1418 C C . ALA A 1 186 ? 5.720 -15.760 -22.636 1.00 84.69 186 ALA A C 1
ATOM 1420 O O . ALA A 1 186 ? 6.796 -16.259 -22.955 1.00 84.69 186 ALA A O 1
ATOM 1421 N N . ASP A 1 187 ? 4.961 -16.239 -21.649 1.00 83.81 187 ASP A N 1
ATOM 1422 C CA . ASP A 1 187 ? 5.352 -17.319 -20.748 1.00 83.81 187 ASP A CA 1
ATOM 1423 C C . ASP A 1 187 ? 4.707 -18.639 -21.192 1.00 83.81 187 ASP A C 1
ATOM 1425 O O . ASP A 1 187 ? 3.517 -18.864 -20.990 1.00 83.81 187 ASP A O 1
ATOM 1429 N N . ASN A 1 188 ? 5.452 -19.466 -21.934 1.00 85.00 188 ASN A N 1
ATOM 1430 C CA . ASN A 1 188 ? 4.958 -20.702 -22.568 1.00 85.00 188 ASN A CA 1
ATOM 1431 C C . ASN A 1 188 ? 3.673 -20.543 -23.414 1.00 85.00 188 ASN A C 1
ATOM 1433 O O . ASN A 1 188 ? 2.919 -21.490 -23.619 1.00 85.00 188 ASN A O 1
ATOM 1437 N N . GLY A 1 189 ? 3.441 -19.348 -23.968 1.00 85.75 189 GLY A N 1
ATOM 1438 C CA . GLY A 1 189 ? 2.237 -19.030 -24.744 1.00 85.75 189 GLY A CA 1
ATOM 1439 C C . GLY A 1 189 ? 1.078 -18.485 -23.906 1.00 85.75 189 GLY A C 1
ATOM 1440 O O . GLY A 1 189 ? 0.032 -18.168 -24.469 1.00 85.75 189 GLY A O 1
ATOM 1441 N N . HIS A 1 190 ? 1.281 -18.303 -22.603 1.00 88.56 190 HIS A N 1
ATOM 1442 C CA . HIS A 1 190 ? 0.334 -17.775 -21.627 1.00 88.56 190 HIS A CA 1
ATOM 1443 C C . HIS A 1 190 ? 0.867 -16.475 -21.006 1.00 88.56 190 HIS A C 1
ATOM 1445 O O . HIS A 1 190 ? 2.049 -16.142 -21.123 1.00 88.56 190 HIS A O 1
ATOM 1451 N N . VAL A 1 191 ? -0.007 -15.675 -20.391 1.00 86.88 191 VAL A N 1
ATOM 1452 C CA . VAL A 1 191 ? 0.439 -14.511 -19.603 1.00 86.88 191 VAL A CA 1
ATOM 1453 C C . VAL A 1 191 ? 1.126 -14.960 -18.318 1.00 86.88 191 VAL A C 1
ATOM 1455 O O . VAL A 1 191 ? 2.082 -14.313 -17.908 1.00 86.88 191 VAL A O 1
ATOM 1458 N N . GLU A 1 192 ? 0.650 -16.054 -17.726 1.00 86.94 192 GLU A N 1
ATOM 1459 C CA . GLU A 1 192 ? 1.260 -16.714 -16.573 1.00 86.94 192 GLU A CA 1
ATOM 1460 C C . GLU A 1 192 ? 1.032 -18.226 -16.697 1.00 86.94 192 GLU A C 1
ATOM 1462 O O . GLU A 1 192 ? -0.123 -18.677 -16.713 1.00 86.94 192 GLU A O 1
ATOM 1467 N N . ASP A 1 193 ? 2.109 -19.012 -16.756 1.00 89.88 193 ASP A N 1
ATOM 1468 C CA . ASP A 1 193 ? 2.027 -20.468 -16.664 1.00 89.88 193 ASP A CA 1
ATOM 1469 C C . ASP A 1 193 ? 2.264 -20.937 -15.222 1.00 89.88 193 ASP A C 1
ATOM 1471 O O . ASP A 1 193 ? 3.383 -21.075 -14.716 1.00 89.88 193 ASP A O 1
ATOM 1475 N N . PHE A 1 194 ? 1.156 -21.212 -14.535 1.00 87.81 194 PHE A N 1
ATOM 1476 C CA . PHE A 1 194 ? 1.186 -21.699 -13.160 1.00 87.81 194 PHE A CA 1
ATOM 1477 C C . PHE A 1 194 ? 1.902 -23.044 -13.009 1.00 87.81 194 PHE A C 1
ATOM 1479 O O . PHE A 1 194 ? 2.544 -23.289 -11.985 1.00 87.81 194 PHE A O 1
ATOM 1486 N N . PHE A 1 195 ? 1.754 -23.936 -13.989 1.00 89.56 195 PHE A N 1
ATOM 1487 C CA . PHE A 1 195 ? 2.324 -25.275 -13.898 1.00 89.56 195 PHE A CA 1
ATOM 1488 C C . PHE A 1 195 ? 3.837 -25.217 -14.078 1.00 89.56 195 PHE A C 1
ATOM 1490 O O . PHE A 1 195 ? 4.557 -25.845 -13.301 1.00 89.56 195 PHE A O 1
ATOM 1497 N N . ASP A 1 196 ? 4.308 -24.394 -15.015 1.00 90.75 196 ASP A N 1
ATOM 1498 C CA . ASP A 1 196 ? 5.737 -24.140 -15.193 1.00 90.75 196 ASP A CA 1
ATOM 1499 C C . ASP A 1 196 ? 6.352 -23.481 -13.950 1.00 90.75 196 ASP A C 1
ATOM 1501 O O . ASP A 1 196 ? 7.376 -23.934 -13.442 1.00 90.75 196 ASP A O 1
ATOM 1505 N N . SER A 1 197 ? 5.664 -22.503 -13.354 1.00 90.38 197 SER A N 1
ATOM 1506 C CA . SER A 1 197 ? 6.106 -21.861 -12.108 1.00 90.38 197 SER A CA 1
ATOM 1507 C C . SER A 1 197 ? 6.309 -22.856 -10.954 1.00 90.38 197 SER A C 1
ATOM 1509 O O . SER A 1 197 ? 7.267 -22.740 -10.181 1.00 90.38 197 SER A O 1
ATOM 1511 N N . ILE A 1 198 ? 5.432 -23.860 -10.830 1.00 90.50 198 ILE A N 1
ATOM 1512 C CA . ILE A 1 198 ? 5.595 -24.935 -9.840 1.00 90.50 198 ILE A CA 1
ATOM 1513 C C . ILE A 1 198 ? 6.816 -25.798 -10.172 1.00 90.50 198 ILE A C 1
ATOM 1515 O O . ILE A 1 198 ? 7.585 -26.125 -9.265 1.00 90.50 198 ILE A O 1
ATOM 1519 N N . GLU A 1 199 ? 7.012 -26.152 -11.439 1.00 92.12 199 GLU A N 1
ATOM 1520 C CA . GLU A 1 199 ? 8.156 -26.953 -11.882 1.00 92.12 199 GLU A CA 1
ATOM 1521 C C . GLU A 1 199 ? 9.485 -26.220 -11.617 1.00 92.12 199 GLU A C 1
ATOM 1523 O O . GLU A 1 199 ? 10.421 -26.788 -11.045 1.00 92.12 199 GLU A O 1
ATOM 1528 N N . MET A 1 200 ? 9.545 -24.915 -11.906 1.00 90.50 200 MET A N 1
ATOM 1529 C CA . MET A 1 200 ? 10.690 -24.053 -11.593 1.00 90.50 200 MET A CA 1
ATOM 1530 C C . MET A 1 200 ? 11.012 -24.040 -10.095 1.00 90.50 200 MET A C 1
ATOM 1532 O O . MET A 1 200 ? 12.185 -24.090 -9.705 1.00 90.50 200 MET A O 1
ATOM 1536 N N . MET A 1 201 ? 9.985 -23.986 -9.240 1.00 92.81 201 MET A N 1
ATOM 1537 C CA . MET A 1 201 ? 10.163 -24.056 -7.789 1.00 92.81 201 MET A CA 1
ATOM 1538 C C . MET A 1 201 ? 10.704 -25.418 -7.344 1.00 92.81 201 MET A C 1
ATOM 1540 O O . MET A 1 201 ? 11.640 -25.464 -6.543 1.00 92.81 201 MET A O 1
ATOM 1544 N N . GLN A 1 202 ? 10.159 -26.519 -7.866 1.00 93.38 202 GLN A N 1
ATOM 1545 C CA . GLN A 1 202 ? 10.600 -27.872 -7.506 1.00 93.38 202 GLN A CA 1
ATOM 1546 C C . GLN A 1 202 ? 12.048 -28.139 -7.923 1.00 93.38 202 GLN A C 1
ATOM 1548 O O . GLN A 1 202 ? 12.795 -28.784 -7.186 1.00 93.38 202 GLN A O 1
ATOM 1553 N N . ASN A 1 203 ? 12.464 -27.597 -9.065 1.00 95.12 203 ASN A N 1
ATOM 1554 C CA . ASN A 1 203 ? 13.810 -27.785 -9.586 1.00 95.12 203 ASN A CA 1
ATOM 1555 C C . ASN A 1 203 ? 14.865 -26.886 -8.901 1.00 95.12 203 ASN A C 1
ATOM 1557 O O . ASN A 1 203 ? 16.058 -27.186 -8.941 1.00 95.12 203 ASN A O 1
ATOM 1561 N N . SER A 1 204 ? 14.459 -25.787 -8.250 1.00 95.75 204 SER A N 1
ATOM 1562 C CA . SER A 1 204 ? 15.375 -24.830 -7.616 1.00 95.75 204 SER A CA 1
ATOM 1563 C C . SER A 1 204 ? 15.113 -24.660 -6.120 1.00 95.75 204 SER A C 1
ATOM 1565 O O . SER A 1 204 ? 14.238 -23.905 -5.685 1.00 95.75 204 SER A O 1
ATOM 1567 N N . THR A 1 205 ? 15.964 -25.283 -5.300 1.00 93.31 205 THR A N 1
ATOM 1568 C CA . THR A 1 205 ? 15.921 -25.146 -3.834 1.00 93.31 205 THR A CA 1
ATOM 1569 C C . THR A 1 205 ? 16.095 -23.693 -3.385 1.00 93.31 205 THR A C 1
ATOM 1571 O O . THR A 1 205 ? 15.448 -23.252 -2.434 1.00 93.31 205 THR A O 1
ATOM 1574 N N . THR A 1 206 ? 16.935 -22.924 -4.085 1.00 95.19 206 THR A N 1
ATOM 1575 C CA . THR A 1 206 ? 17.169 -21.502 -3.800 1.00 95.19 206 THR A CA 1
ATOM 1576 C C . THR A 1 206 ? 15.904 -20.675 -4.019 1.00 95.19 206 THR A C 1
ATOM 1578 O O . THR A 1 206 ? 15.548 -19.864 -3.165 1.00 95.19 206 THR A O 1
ATOM 1581 N N . LEU A 1 207 ? 15.194 -20.904 -5.130 1.00 93.38 207 LEU A N 1
ATOM 1582 C CA . LEU A 1 207 ? 13.937 -20.215 -5.423 1.00 93.38 207 LEU A CA 1
ATOM 1583 C C . LEU A 1 207 ? 12.868 -20.569 -4.386 1.00 93.38 207 LEU A C 1
ATOM 1585 O O . LEU A 1 207 ? 12.265 -19.674 -3.799 1.00 93.38 207 LEU A O 1
ATOM 1589 N N . THR A 1 208 ? 12.706 -21.862 -4.089 1.00 93.56 208 THR A N 1
ATOM 1590 C CA . THR A 1 208 ? 11.755 -22.335 -3.074 1.00 93.56 208 THR A CA 1
ATOM 1591 C C . THR A 1 208 ? 12.014 -21.696 -1.708 1.00 93.56 208 THR A C 1
ATOM 1593 O O . THR A 1 208 ? 11.073 -21.245 -1.052 1.00 93.56 208 THR A O 1
ATOM 1596 N N . TYR A 1 209 ? 13.278 -21.579 -1.289 1.00 95.06 209 TYR A N 1
ATOM 1597 C CA . TYR A 1 209 ? 13.631 -20.889 -0.048 1.00 95.06 209 TYR A CA 1
ATOM 1598 C C . TYR A 1 209 ? 13.187 -19.417 -0.050 1.00 95.06 209 TYR A C 1
ATOM 1600 O O . TYR A 1 209 ? 12.561 -18.964 0.914 1.00 95.06 209 TYR A O 1
ATOM 1608 N N . TYR A 1 210 ? 13.445 -18.675 -1.133 1.00 94.44 210 TYR A N 1
ATOM 1609 C CA . TYR A 1 210 ? 12.999 -17.284 -1.253 1.00 94.44 210 TYR A CA 1
ATOM 1610 C C . TYR A 1 210 ? 11.470 -17.155 -1.256 1.00 94.44 210 TYR A C 1
ATOM 1612 O O . TYR A 1 210 ? 10.944 -16.270 -0.580 1.00 94.44 210 TYR A O 1
ATOM 1620 N N . CYS A 1 211 ? 10.749 -18.055 -1.932 1.00 92.69 211 CYS A N 1
ATOM 1621 C CA . CYS A 1 211 ? 9.284 -18.089 -1.925 1.00 92.69 211 CYS A CA 1
ATOM 1622 C C . CYS A 1 211 ? 8.725 -18.313 -0.512 1.00 92.69 211 CYS A C 1
ATOM 1624 O O . CYS A 1 211 ? 7.827 -17.589 -0.079 1.00 92.69 211 CYS A O 1
ATOM 1626 N N . ILE A 1 212 ? 9.278 -19.266 0.247 1.00 92.94 212 ILE A N 1
ATOM 1627 C CA . ILE A 1 212 ? 8.857 -19.531 1.632 1.00 92.94 212 ILE A CA 1
ATOM 1628 C C . ILE A 1 212 ? 9.118 -18.309 2.519 1.00 92.94 212 ILE A C 1
ATOM 1630 O O . ILE A 1 212 ? 8.226 -17.872 3.253 1.00 92.94 212 ILE A O 1
ATOM 1634 N N . LEU A 1 213 ? 10.315 -17.721 2.429 1.00 94.44 213 LEU A N 1
ATOM 1635 C CA . LEU A 1 213 ? 10.672 -16.526 3.195 1.00 94.44 213 LEU A CA 1
ATOM 1636 C C . LEU A 1 213 ? 9.738 -15.351 2.872 1.00 94.44 213 LEU A C 1
ATOM 1638 O O . LEU A 1 213 ? 9.295 -14.638 3.775 1.00 94.44 213 LEU A O 1
ATOM 1642 N N . TYR A 1 214 ? 9.395 -15.179 1.595 1.00 92.00 214 TYR A N 1
ATOM 1643 C CA . TYR A 1 214 ? 8.466 -14.157 1.127 1.00 92.00 214 TYR A CA 1
ATOM 1644 C C . TYR A 1 214 ? 7.056 -14.346 1.706 1.00 92.00 214 TYR A C 1
ATOM 1646 O O . TYR A 1 214 ? 6.482 -13.394 2.242 1.00 92.00 214 TYR A O 1
ATOM 1654 N N . VAL A 1 215 ? 6.523 -15.574 1.696 1.00 91.31 215 VAL A N 1
ATOM 1655 C CA . VAL A 1 215 ? 5.202 -15.901 2.268 1.00 91.31 215 VAL A CA 1
ATOM 1656 C C . VAL A 1 215 ? 5.148 -15.620 3.772 1.00 91.31 215 VAL A C 1
ATOM 1658 O O . VAL A 1 215 ? 4.158 -15.056 4.259 1.00 91.31 215 VAL A O 1
ATOM 1661 N N . ILE A 1 216 ? 6.201 -15.983 4.512 1.00 91.75 216 ILE A N 1
ATOM 1662 C CA . ILE A 1 216 ? 6.309 -15.717 5.954 1.00 91.75 216 ILE A CA 1
ATOM 1663 C C . ILE A 1 216 ? 6.355 -14.207 6.206 1.00 91.75 216 ILE A C 1
ATOM 1665 O O . ILE A 1 216 ? 5.578 -13.699 7.017 1.00 91.75 216 ILE A O 1
ATOM 1669 N N . SER A 1 217 ? 7.212 -13.488 5.477 1.00 93.31 217 SER A N 1
ATOM 1670 C CA . SER A 1 217 ? 7.390 -12.039 5.607 1.00 93.31 217 SER A CA 1
ATOM 1671 C C . SER A 1 217 ? 6.089 -11.275 5.351 1.00 93.31 217 SER A C 1
ATOM 1673 O O . SER A 1 217 ? 5.654 -10.487 6.191 1.00 93.31 217 SER A O 1
ATOM 1675 N N . ILE A 1 218 ? 5.399 -11.563 4.243 1.00 90.38 218 ILE A N 1
ATOM 1676 C CA . ILE A 1 218 ? 4.130 -10.902 3.907 1.00 90.38 218 ILE A CA 1
ATOM 1677 C C . ILE A 1 218 ? 3.023 -11.266 4.884 1.00 90.38 218 ILE A C 1
ATOM 1679 O O . ILE A 1 218 ? 2.237 -10.400 5.268 1.00 90.38 218 ILE A O 1
ATOM 1683 N N . THR A 1 219 ? 2.954 -12.523 5.324 1.00 90.81 219 THR A N 1
ATOM 1684 C CA . THR A 1 219 ? 1.956 -12.912 6.325 1.00 90.81 219 THR A CA 1
ATOM 1685 C C . THR A 1 219 ? 2.187 -12.162 7.635 1.00 90.81 219 THR A C 1
ATOM 1687 O O . THR A 1 219 ? 1.229 -11.627 8.188 1.00 90.81 219 THR A O 1
ATOM 1690 N N . GLY A 1 220 ? 3.437 -12.057 8.096 1.00 91.88 220 GLY A N 1
ATOM 1691 C CA . GLY A 1 220 ? 3.789 -11.266 9.276 1.00 91.88 220 GLY A CA 1
ATOM 1692 C C . GLY A 1 220 ? 3.456 -9.783 9.106 1.00 91.88 220 GLY A C 1
ATOM 1693 O O . GLY A 1 220 ? 2.831 -9.195 9.988 1.00 91.88 220 GLY A O 1
ATOM 1694 N N . PHE A 1 221 ? 3.793 -9.199 7.952 1.00 90.44 221 PHE A N 1
ATOM 1695 C CA . PHE A 1 221 ? 3.472 -7.809 7.631 1.00 90.44 221 PHE A CA 1
ATOM 1696 C C . PHE A 1 221 ? 1.961 -7.552 7.659 1.00 90.44 221 PHE A C 1
ATOM 1698 O O . PHE A 1 221 ? 1.522 -6.632 8.343 1.00 90.44 221 PHE A O 1
ATOM 1705 N N . ASN A 1 222 ? 1.156 -8.376 6.982 1.00 91.62 222 ASN A N 1
ATOM 1706 C CA . ASN A 1 222 ? -0.292 -8.175 6.927 1.00 91.62 222 ASN A CA 1
ATOM 1707 C C . ASN A 1 222 ? -0.943 -8.383 8.304 1.00 91.62 222 ASN A C 1
ATOM 1709 O O . ASN A 1 222 ? -1.811 -7.598 8.682 1.00 91.62 222 ASN A O 1
ATOM 1713 N N . VAL A 1 223 ? -0.485 -9.362 9.099 1.00 91.94 223 VAL A N 1
ATOM 1714 C CA . VAL A 1 223 ? -0.961 -9.549 10.483 1.00 91.94 223 VAL A CA 1
ATOM 1715 C C . VAL A 1 223 ? -0.626 -8.333 11.346 1.00 91.94 223 VAL A C 1
ATOM 1717 O O . VAL A 1 223 ? -1.514 -7.775 11.984 1.00 91.94 223 VAL A O 1
ATOM 1720 N N . ALA A 1 224 ? 0.619 -7.856 11.340 1.00 92.94 224 ALA A N 1
ATOM 1721 C CA . ALA A 1 224 ? 0.978 -6.646 12.078 1.00 92.94 224 ALA A CA 1
ATOM 1722 C C . ALA A 1 224 ? 0.154 -5.433 11.607 1.00 92.94 224 ALA A C 1
ATOM 1724 O O . ALA A 1 224 ? -0.332 -4.646 12.419 1.00 92.94 224 ALA A O 1
ATOM 1725 N N . SER A 1 225 ? -0.063 -5.319 10.298 1.00 91.56 225 SER A N 1
ATOM 1726 C CA . SER A 1 225 ? -0.791 -4.212 9.687 1.00 91.56 225 SER A CA 1
ATOM 1727 C C . SER A 1 225 ? -2.272 -4.174 10.081 1.00 91.56 225 SER A C 1
ATOM 1729 O O . SER A 1 225 ? -2.786 -3.088 10.356 1.00 91.56 225 SER A O 1
ATOM 1731 N N . ILE A 1 226 ? -2.957 -5.324 10.157 1.00 91.62 226 ILE A N 1
ATOM 1732 C CA . ILE A 1 226 ? -4.358 -5.369 10.607 1.00 91.62 226 ILE A CA 1
ATOM 1733 C C . ILE A 1 226 ? -4.472 -5.036 12.100 1.00 91.62 226 ILE A C 1
ATOM 1735 O O . ILE A 1 226 ? -5.397 -4.336 12.506 1.00 91.62 226 ILE A O 1
ATOM 1739 N N . TYR A 1 227 ? -3.493 -5.443 12.918 1.00 92.50 227 TYR A N 1
ATOM 1740 C CA . TYR A 1 227 ? -3.448 -5.081 14.337 1.00 92.50 227 TYR A CA 1
ATOM 1741 C C . TYR A 1 227 ? -3.244 -3.578 14.555 1.00 92.50 227 TYR A C 1
ATOM 1743 O O . TYR A 1 227 ? -3.881 -3.006 15.437 1.00 92.50 227 TYR A O 1
ATOM 1751 N N . VAL A 1 228 ? -2.422 -2.913 13.736 1.00 92.62 228 VAL A N 1
ATOM 1752 C CA . VAL A 1 228 ? -2.304 -1.444 13.766 1.00 92.62 228 VAL A CA 1
ATOM 1753 C C . VAL A 1 228 ? -3.659 -0.794 13.491 1.00 92.62 228 VAL A C 1
ATOM 1755 O O . VAL A 1 228 ? -4.060 0.115 14.213 1.00 92.62 228 VAL A O 1
ATOM 1758 N N . THR A 1 229 ? -4.387 -1.270 12.480 1.00 91.06 229 THR A N 1
ATOM 1759 C CA . THR A 1 229 ? -5.722 -0.749 12.153 1.00 91.06 229 THR A CA 1
ATOM 1760 C C . THR A 1 229 ? -6.735 -1.000 13.269 1.00 91.06 229 THR A C 1
ATOM 1762 O O . THR A 1 229 ? -7.578 -0.143 13.532 1.00 91.06 229 THR A O 1
ATOM 1765 N N . PHE A 1 230 ? -6.639 -2.150 13.936 1.00 89.12 230 PHE A N 1
ATOM 1766 C CA . PHE A 1 230 ? -7.495 -2.511 15.060 1.00 89.12 230 PHE A CA 1
ATOM 1767 C C . PHE A 1 230 ? -7.268 -1.611 16.284 1.00 89.12 230 PHE A C 1
ATOM 1769 O O . PHE A 1 230 ? -8.232 -1.078 16.826 1.00 89.12 230 PHE A O 1
ATOM 1776 N N . PHE A 1 231 ? -6.012 -1.407 16.703 1.00 88.44 231 PHE A N 1
ATOM 1777 C CA . PHE A 1 231 ? -5.689 -0.605 17.891 1.00 88.44 231 PHE A CA 1
ATOM 1778 C C . PHE A 1 231 ? -5.738 0.910 17.654 1.00 88.44 231 PHE A C 1
ATOM 1780 O O . PHE A 1 231 ? -5.991 1.661 18.594 1.00 88.44 231 PHE A O 1
ATOM 1787 N N . LEU A 1 232 ? -5.481 1.362 16.423 1.00 88.00 232 LEU A N 1
ATOM 1788 C CA . LEU A 1 232 ? -5.468 2.775 16.046 1.00 88.00 232 LEU A CA 1
ATOM 1789 C C . LEU A 1 232 ? -6.580 3.056 15.027 1.00 88.00 232 LEU A C 1
ATOM 1791 O O . LEU A 1 232 ? -7.734 3.235 15.411 1.00 88.00 232 LEU A O 1
ATOM 1795 N N . ASP A 1 233 ? -6.260 3.100 13.732 1.00 86.50 233 ASP A N 1
ATOM 1796 C CA . ASP A 1 233 ? -7.203 3.205 12.612 1.00 86.50 233 ASP A CA 1
ATOM 1797 C C . ASP A 1 233 ? -6.508 2.957 11.252 1.00 86.50 233 ASP A C 1
ATOM 1799 O O . ASP A 1 233 ? -5.299 2.698 11.177 1.00 86.50 233 ASP A O 1
ATOM 1803 N N . ALA A 1 234 ? -7.261 3.024 10.147 1.00 87.62 234 ALA A N 1
ATOM 1804 C CA . ALA A 1 234 ? -6.712 2.870 8.798 1.00 87.62 234 ALA A CA 1
ATOM 1805 C C . ALA A 1 234 ? -5.773 4.021 8.394 1.00 87.62 234 ALA A C 1
ATOM 1807 O O . ALA A 1 234 ? -4.908 3.850 7.527 1.00 87.62 234 ALA A O 1
ATOM 1808 N N . VAL A 1 235 ? -5.913 5.196 9.013 1.00 85.88 235 VAL A N 1
ATOM 1809 C CA . VAL A 1 235 ? -5.073 6.356 8.710 1.00 85.88 235 VAL A CA 1
ATOM 1810 C C . VAL A 1 235 ? -3.673 6.145 9.276 1.00 85.88 235 VAL A C 1
ATOM 1812 O O . VAL A 1 235 ? -2.699 6.258 8.538 1.00 85.88 235 VAL A O 1
ATOM 1815 N N . TRP A 1 236 ? -3.562 5.721 10.534 1.00 84.75 236 TRP A N 1
ATOM 1816 C CA . TRP A 1 236 ? -2.305 5.338 11.173 1.00 84.75 236 TRP A CA 1
ATOM 1817 C C . TRP A 1 236 ? -1.604 4.200 10.437 1.00 84.75 236 TRP A C 1
ATOM 1819 O O . TRP A 1 236 ? -0.394 4.270 10.217 1.00 84.75 236 TRP A O 1
ATOM 1829 N N . ARG A 1 237 ? -2.356 3.193 9.972 1.00 90.06 237 ARG A N 1
ATOM 1830 C CA . ARG A 1 237 ? -1.815 2.155 9.079 1.00 90.06 237 ARG A CA 1
ATOM 1831 C C . ARG A 1 237 ? -1.173 2.778 7.835 1.00 90.06 237 ARG A C 1
ATOM 1833 O O . ARG A 1 237 ? -0.032 2.459 7.510 1.00 90.06 237 ARG A O 1
ATOM 1840 N N . SER A 1 238 ? -1.873 3.696 7.169 1.00 88.00 238 SER A N 1
ATOM 1841 C CA . SER A 1 238 ? -1.379 4.381 5.964 1.00 88.00 238 SER A CA 1
ATOM 1842 C C . SER A 1 238 ? -0.138 5.236 6.238 1.00 88.00 238 SER A C 1
ATOM 1844 O O . SER A 1 238 ? 0.761 5.309 5.406 1.00 88.00 238 SER A O 1
ATOM 1846 N N . ILE A 1 239 ? -0.043 5.827 7.428 1.00 83.44 239 ILE A N 1
ATOM 1847 C CA . ILE A 1 239 ? 1.133 6.581 7.873 1.00 83.44 239 ILE A CA 1
ATOM 1848 C C . ILE A 1 239 ? 2.342 5.667 8.047 1.00 83.44 239 ILE A C 1
ATOM 1850 O O . ILE A 1 239 ? 3.419 5.983 7.543 1.00 83.44 239 ILE A O 1
ATOM 1854 N N . LEU A 1 240 ? 2.177 4.514 8.703 1.00 86.19 240 LEU A N 1
ATOM 1855 C CA . LEU A 1 240 ? 3.272 3.552 8.857 1.00 86.19 240 LEU A CA 1
ATOM 1856 C C . LEU A 1 240 ? 3.750 3.010 7.504 1.00 86.19 240 LEU A C 1
ATOM 1858 O O . LEU A 1 240 ? 4.946 2.803 7.294 1.00 86.19 240 LEU A O 1
ATOM 1862 N N . VAL A 1 241 ? 2.828 2.840 6.555 1.00 84.69 241 VAL A N 1
ATOM 1863 C CA . VAL A 1 241 ? 3.151 2.422 5.187 1.00 84.69 241 VAL A CA 1
ATOM 1864 C C . VAL A 1 241 ? 4.049 3.435 4.463 1.00 84.69 241 VAL A C 1
ATOM 1866 O O . VAL A 1 241 ? 4.882 3.006 3.663 1.00 84.69 241 VAL A O 1
ATOM 1869 N N . ASN A 1 242 ? 3.976 4.731 4.780 1.00 82.81 242 ASN A N 1
ATOM 1870 C CA . ASN A 1 242 ? 4.793 5.771 4.138 1.00 82.81 242 ASN A CA 1
ATOM 1871 C C . ASN A 1 242 ? 6.288 5.716 4.505 1.00 82.81 242 ASN A C 1
ATOM 1873 O O . ASN A 1 242 ? 7.106 6.309 3.804 1.00 82.81 242 ASN A O 1
ATOM 1877 N N . PHE A 1 243 ? 6.685 4.981 5.550 1.00 82.62 243 PHE A N 1
ATOM 1878 C CA . PHE A 1 243 ? 8.109 4.787 5.866 1.00 82.62 243 PHE A CA 1
ATOM 1879 C C . PHE A 1 243 ? 8.797 3.782 4.936 1.00 82.62 243 PHE A C 1
ATOM 1881 O O . PHE A 1 243 ? 9.998 3.877 4.686 1.00 82.62 243 PHE A O 1
ATOM 1888 N N . ARG A 1 244 ? 8.044 2.821 4.392 1.00 86.31 244 ARG A N 1
ATOM 1889 C CA . ARG A 1 244 ? 8.585 1.755 3.539 1.00 86.31 244 ARG A CA 1
ATOM 1890 C C . ARG A 1 244 ? 9.225 2.285 2.246 1.00 86.31 244 ARG A C 1
ATOM 1892 O O . ARG A 1 244 ? 10.325 1.834 1.936 1.00 86.31 244 ARG A O 1
ATOM 1899 N N . PRO A 1 245 ? 8.620 3.231 1.506 1.00 84.81 245 PRO A N 1
ATOM 1900 C CA . PRO A 1 245 ? 9.240 3.810 0.315 1.00 84.81 245 PRO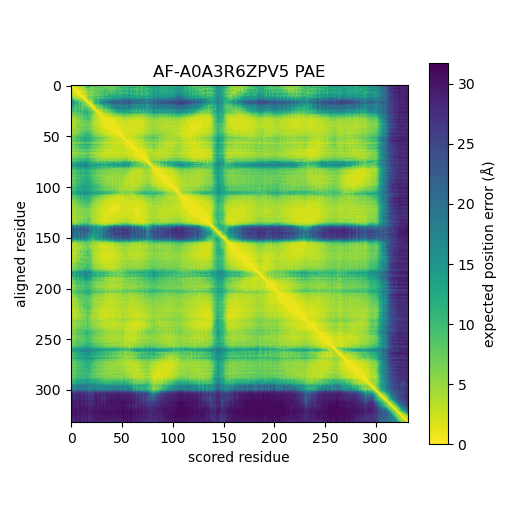 A CA 1
ATOM 1901 C C . PRO A 1 245 ? 10.607 4.439 0.575 1.00 84.81 245 PRO A C 1
ATOM 1903 O O . PRO A 1 245 ? 11.510 4.256 -0.232 1.00 84.81 245 PRO A O 1
ATOM 1906 N N . VAL A 1 246 ? 10.795 5.093 1.727 1.00 83.69 246 VAL A N 1
ATOM 1907 C CA . VAL A 1 246 ? 12.105 5.635 2.120 1.00 83.69 246 VAL A CA 1
ATOM 1908 C C . VAL A 1 246 ? 13.119 4.525 2.312 1.00 83.69 246 VAL A C 1
ATOM 1910 O O . VAL A 1 246 ? 14.225 4.619 1.792 1.00 83.69 246 VAL A O 1
ATOM 1913 N N . ALA A 1 247 ? 12.745 3.468 3.036 1.00 88.19 247 ALA A N 1
ATOM 1914 C CA . ALA A 1 247 ? 13.632 2.334 3.253 1.00 88.19 247 ALA A CA 1
ATOM 1915 C C . ALA A 1 247 ? 14.045 1.702 1.916 1.00 88.19 247 ALA A C 1
ATOM 1917 O O . ALA A 1 247 ? 15.230 1.494 1.685 1.00 88.19 247 ALA A O 1
ATOM 1918 N N . ILE A 1 248 ? 13.090 1.481 1.005 1.00 88.62 248 ILE A N 1
ATOM 1919 C CA . ILE A 1 248 ? 13.364 0.902 -0.317 1.00 88.62 248 ILE A CA 1
ATOM 1920 C C . ILE A 1 248 ? 14.262 1.820 -1.149 1.00 88.62 248 ILE A C 1
ATOM 1922 O O . ILE A 1 248 ? 15.211 1.336 -1.755 1.00 88.62 248 ILE A O 1
ATOM 1926 N N . TRP A 1 249 ? 14.005 3.128 -1.155 1.00 88.00 249 TRP A N 1
ATOM 1927 C CA . TRP A 1 249 ? 14.813 4.098 -1.895 1.00 88.00 249 TRP A CA 1
ATOM 1928 C C . TRP A 1 249 ? 16.251 4.184 -1.358 1.00 88.00 249 TRP A C 1
ATOM 1930 O O . TRP A 1 249 ? 17.209 4.099 -2.124 1.00 88.00 249 TRP A O 1
ATOM 1940 N N . VAL A 1 250 ? 16.429 4.245 -0.032 1.00 88.69 250 VAL A N 1
ATOM 1941 C CA . VAL A 1 250 ? 17.762 4.212 0.595 1.00 88.69 250 VAL A CA 1
ATOM 1942 C C . VAL A 1 250 ? 18.475 2.896 0.284 1.00 88.69 250 VAL A C 1
ATOM 1944 O O . VAL A 1 250 ? 19.643 2.907 -0.099 1.00 88.69 250 VAL A O 1
ATOM 1947 N N . THR A 1 251 ? 17.787 1.758 0.402 1.00 89.69 251 THR A N 1
ATOM 1948 C CA . THR A 1 251 ? 18.353 0.454 0.043 1.00 89.69 251 THR A CA 1
ATOM 1949 C C . THR A 1 251 ? 18.732 0.399 -1.438 1.00 89.69 251 THR A C 1
ATOM 1951 O O . THR A 1 251 ? 19.812 -0.087 -1.748 1.00 89.69 251 THR A O 1
ATOM 1954 N N . SER A 1 252 ? 17.921 0.953 -2.341 1.00 87.62 252 SER A N 1
ATOM 1955 C CA . SER A 1 252 ? 18.218 1.028 -3.779 1.00 87.62 252 SER A CA 1
ATOM 1956 C C . SER A 1 252 ? 19.542 1.754 -4.050 1.00 87.62 252 SER A C 1
ATOM 1958 O O . SER A 1 252 ? 20.408 1.221 -4.744 1.00 87.62 252 SER A O 1
ATOM 1960 N N . LEU A 1 253 ? 19.761 2.911 -3.415 1.00 89.25 253 LEU A N 1
ATOM 1961 C CA . LEU A 1 253 ? 21.024 3.653 -3.516 1.00 89.25 253 LEU A CA 1
ATOM 1962 C C . LEU A 1 253 ? 22.208 2.879 -2.914 1.00 89.25 253 LEU A C 1
ATOM 1964 O O . LEU A 1 253 ? 23.292 2.848 -3.498 1.00 89.25 253 LEU A O 1
ATOM 1968 N N . LEU A 1 254 ? 22.019 2.234 -1.757 1.00 90.81 254 LEU A N 1
ATOM 1969 C CA . LEU A 1 254 ? 23.065 1.423 -1.124 1.00 90.81 254 LEU A CA 1
ATOM 1970 C C . LEU A 1 254 ? 23.466 0.228 -1.995 1.00 90.81 254 LEU A C 1
ATOM 1972 O O . LEU A 1 254 ? 24.650 -0.086 -2.104 1.00 90.81 254 LEU A O 1
ATOM 1976 N N . PHE A 1 255 ? 22.505 -0.430 -2.642 1.00 89.62 255 PHE A N 1
ATOM 1977 C CA . PHE A 1 255 ? 22.800 -1.510 -3.578 1.00 89.62 255 PHE A CA 1
ATOM 1978 C C . PHE A 1 255 ? 23.650 -1.016 -4.744 1.00 89.62 255 PHE A C 1
ATOM 1980 O O . PHE A 1 255 ? 24.656 -1.659 -5.055 1.00 89.62 255 PHE A O 1
ATOM 1987 N N . TYR A 1 256 ? 23.319 0.146 -5.307 1.00 89.25 256 TYR A N 1
ATOM 1988 C CA . TYR A 1 256 ? 24.054 0.708 -6.433 1.00 89.25 256 TYR A CA 1
ATOM 1989 C C . TYR A 1 256 ? 25.492 1.088 -6.058 1.00 89.25 256 TYR A C 1
ATOM 1991 O O . TYR A 1 256 ? 26.438 0.648 -6.712 1.00 89.25 256 TYR A O 1
ATOM 1999 N N . TYR A 1 257 ? 25.676 1.863 -4.985 1.00 90.19 257 TYR A N 1
ATOM 2000 C CA . TYR A 1 257 ? 26.982 2.439 -4.642 1.00 90.19 257 TYR A CA 1
ATOM 2001 C C . TYR A 1 257 ? 27.863 1.563 -3.743 1.00 90.19 257 TYR A C 1
ATOM 2003 O O . TYR A 1 257 ? 29.081 1.713 -3.787 1.00 90.19 257 TYR A O 1
ATOM 2011 N N . VAL A 1 258 ? 27.286 0.682 -2.917 1.00 91.56 258 VAL A N 1
ATOM 2012 C CA . VAL A 1 258 ? 28.034 -0.068 -1.887 1.00 91.56 258 VAL A CA 1
ATOM 2013 C C . VAL A 1 258 ? 28.114 -1.557 -2.204 1.00 91.56 258 VAL A C 1
ATOM 2015 O O . VAL A 1 258 ? 29.195 -2.134 -2.144 1.00 91.56 258 VAL A O 1
ATOM 2018 N N . PHE A 1 259 ? 26.989 -2.202 -2.524 1.00 90.12 259 PHE A N 1
ATOM 2019 C CA . PHE A 1 259 ? 26.945 -3.670 -2.563 1.00 90.12 259 PHE A CA 1
ATOM 2020 C C . PHE A 1 259 ? 27.210 -4.279 -3.939 1.00 90.12 259 PHE A C 1
ATOM 2022 O O . PHE A 1 259 ? 27.784 -5.361 -4.019 1.00 90.12 259 PHE A O 1
ATOM 2029 N N . THR A 1 260 ? 26.776 -3.627 -5.019 1.00 86.62 260 THR A N 1
ATOM 2030 C CA . THR A 1 260 ? 26.754 -4.254 -6.355 1.00 86.62 260 THR A CA 1
ATOM 2031 C C . THR A 1 260 ? 27.565 -3.508 -7.409 1.00 86.62 260 THR A C 1
ATOM 2033 O O . THR A 1 260 ? 27.498 -3.868 -8.584 1.00 86.62 260 THR A O 1
ATOM 2036 N N . ASN A 1 261 ? 28.356 -2.506 -7.003 1.00 85.00 261 ASN A N 1
ATOM 2037 C CA . ASN A 1 261 ? 29.242 -1.726 -7.879 1.00 85.00 261 ASN A CA 1
ATOM 2038 C C . ASN A 1 261 ? 28.545 -1.247 -9.169 1.00 85.00 261 ASN A C 1
ATOM 2040 O O . ASN A 1 261 ? 29.102 -1.341 -10.260 1.00 85.00 261 ASN A O 1
ATOM 2044 N N . GLY A 1 262 ? 27.303 -0.775 -9.045 1.00 82.44 262 GLY A N 1
ATOM 2045 C CA . GLY A 1 262 ? 26.498 -0.268 -10.156 1.00 82.44 262 GLY A CA 1
ATOM 2046 C C . GLY A 1 262 ? 25.681 -1.308 -10.932 1.00 82.44 262 GLY A C 1
ATOM 2047 O O . GLY A 1 262 ? 25.095 -0.956 -11.951 1.00 82.44 262 GLY A O 1
ATOM 2048 N N . THR A 1 263 ? 25.616 -2.566 -10.481 1.00 85.38 263 THR A N 1
ATOM 2049 C CA . THR A 1 263 ? 24.841 -3.617 -11.176 1.00 85.38 263 THR A CA 1
ATOM 2050 C C . THR A 1 263 ? 23.344 -3.557 -10.857 1.00 85.38 263 THR A C 1
ATOM 2052 O O . THR A 1 263 ? 22.519 -3.759 -11.743 1.00 85.38 263 THR A O 1
ATOM 2055 N N . TYR A 1 264 ? 22.978 -3.280 -9.601 1.00 84.00 264 TYR A N 1
ATOM 2056 C CA . TYR A 1 264 ? 21.589 -3.237 -9.138 1.00 84.00 264 TYR A CA 1
ATOM 2057 C C . TYR A 1 264 ? 21.309 -1.961 -8.343 1.00 84.00 264 TYR A C 1
ATOM 2059 O O . TYR A 1 264 ? 22.199 -1.425 -7.689 1.00 84.00 264 TYR A O 1
ATOM 2067 N N . GLY A 1 265 ? 20.053 -1.512 -8.344 1.00 83.31 265 GLY A N 1
ATOM 2068 C CA . GLY A 1 265 ? 19.633 -0.275 -7.683 1.00 83.31 265 GLY A CA 1
ATOM 2069 C C . GLY A 1 265 ? 19.621 0.927 -8.625 1.00 83.31 265 GLY A C 1
ATOM 2070 O O . GLY A 1 265 ? 19.868 0.799 -9.824 1.00 83.31 265 GLY A O 1
ATOM 2071 N N . GLU A 1 266 ? 19.292 2.097 -8.086 1.00 83.31 266 GLU A N 1
ATOM 2072 C CA . GLU A 1 266 ? 19.195 3.338 -8.857 1.00 83.31 266 GLU A CA 1
ATOM 2073 C C . GLU A 1 266 ? 20.370 4.282 -8.593 1.00 83.31 266 GLU A C 1
ATOM 2075 O O . GLU A 1 266 ? 20.928 4.327 -7.496 1.00 83.31 266 GLU A O 1
ATOM 2080 N N . THR A 1 267 ? 20.736 5.063 -9.608 1.00 87.38 267 THR A N 1
ATOM 2081 C CA . THR A 1 267 ? 21.726 6.133 -9.480 1.00 87.38 267 THR A CA 1
ATOM 2082 C C . THR A 1 267 ? 21.122 7.369 -8.836 1.00 87.38 267 THR A C 1
ATOM 2084 O O . THR A 1 267 ? 19.941 7.683 -8.998 1.00 87.38 267 THR A O 1
ATOM 2087 N N . TRP A 1 268 ? 21.970 8.149 -8.168 1.00 89.00 268 TRP A N 1
ATOM 2088 C CA . TRP A 1 268 ? 21.602 9.507 -7.804 1.00 89.00 268 TRP A CA 1
ATOM 2089 C C . TRP A 1 268 ? 21.577 10.401 -9.047 1.00 89.00 268 TRP A C 1
ATOM 2091 O O . TRP A 1 268 ? 22.598 10.592 -9.709 1.00 89.00 268 TRP A O 1
ATOM 2101 N N . THR A 1 269 ? 20.420 10.986 -9.348 1.00 86.25 269 THR A N 1
ATOM 2102 C CA . THR A 1 269 ? 20.226 11.899 -10.483 1.00 86.25 269 THR A CA 1
ATOM 2103 C C . THR A 1 269 ? 19.834 13.300 -10.009 1.00 86.25 269 THR A C 1
ATOM 2105 O O . THR A 1 269 ? 19.492 13.514 -8.846 1.00 86.25 269 THR A O 1
ATOM 2108 N N . ASN A 1 270 ? 19.813 14.277 -10.921 1.00 86.62 270 ASN A N 1
ATOM 2109 C CA . ASN A 1 270 ? 19.300 15.617 -10.608 1.00 86.62 270 ASN A CA 1
ATOM 2110 C C . ASN A 1 270 ? 17.825 15.585 -10.165 1.00 86.62 270 ASN A C 1
ATOM 2112 O O . ASN A 1 270 ? 17.421 16.366 -9.305 1.00 86.62 270 ASN A O 1
ATOM 2116 N N . TRP A 1 271 ? 17.036 14.644 -10.691 1.00 85.06 271 TRP A N 1
ATOM 2117 C CA . TRP A 1 271 ? 15.638 14.445 -10.307 1.00 85.06 271 TRP A CA 1
ATOM 2118 C C . TRP A 1 271 ? 15.485 13.776 -8.936 1.00 85.06 271 TRP A C 1
ATOM 2120 O O . TRP A 1 271 ? 14.466 13.981 -8.275 1.00 85.06 271 TRP A O 1
ATOM 2130 N N . SER A 1 272 ? 16.509 13.066 -8.450 1.00 86.69 272 SER A N 1
ATOM 2131 C CA . SER A 1 272 ? 16.530 12.484 -7.101 1.00 86.69 272 SER A CA 1
ATOM 2132 C C . SER A 1 272 ? 16.474 13.557 -6.006 1.00 86.69 272 SER A C 1
ATOM 2134 O O . SER A 1 272 ? 15.891 13.319 -4.951 1.00 86.69 272 SER A O 1
ATOM 2136 N N . TRP A 1 273 ? 16.974 14.774 -6.263 1.00 89.38 273 TRP A N 1
ATOM 2137 C CA . TRP A 1 273 ? 16.792 15.912 -5.349 1.00 89.38 273 TRP A CA 1
ATOM 2138 C C . TRP A 1 273 ? 15.327 16.317 -5.206 1.00 89.38 273 TRP A C 1
ATOM 2140 O O . TRP A 1 273 ? 14.865 16.606 -4.101 1.00 89.38 273 TRP A O 1
ATOM 2150 N N . LEU A 1 274 ? 14.581 16.301 -6.313 1.00 87.81 274 LEU A N 1
ATOM 2151 C CA . LEU A 1 274 ? 13.154 16.605 -6.310 1.00 87.81 274 LEU A CA 1
ATOM 2152 C C . LEU A 1 274 ? 12.351 15.489 -5.626 1.00 87.81 274 LEU A C 1
ATOM 2154 O O . LEU A 1 274 ? 11.427 15.782 -4.868 1.00 87.81 274 LEU A O 1
ATOM 2158 N N . GLN A 1 275 ? 12.743 14.224 -5.821 1.00 86.00 275 GLN A N 1
ATOM 2159 C CA . GLN A 1 275 ? 12.176 13.083 -5.092 1.00 86.00 275 GLN A CA 1
ATOM 2160 C C . GLN A 1 275 ? 12.415 13.202 -3.584 1.00 86.00 275 GLN A C 1
ATOM 2162 O O . GLN A 1 275 ? 11.476 13.038 -2.808 1.00 86.00 275 GLN A O 1
ATOM 2167 N N . LEU A 1 276 ? 13.638 13.546 -3.162 1.00 88.69 276 LEU A N 1
ATOM 2168 C CA . LEU A 1 276 ? 13.973 13.758 -1.754 1.00 88.69 276 LEU A CA 1
ATOM 2169 C C . LEU A 1 276 ? 13.169 14.911 -1.146 1.00 88.69 276 LEU A C 1
ATOM 2171 O O . LEU A 1 276 ? 12.586 14.750 -0.076 1.00 88.69 276 LEU A O 1
ATOM 2175 N N . ALA A 1 277 ? 13.091 16.052 -1.835 1.00 90.44 277 ALA A N 1
ATOM 2176 C CA . ALA A 1 277 ? 12.285 17.187 -1.393 1.00 90.44 277 ALA A CA 1
ATOM 2177 C C . ALA A 1 277 ? 10.802 16.805 -1.251 1.00 90.44 277 ALA A C 1
ATOM 2179 O O . ALA A 1 277 ? 10.170 17.132 -0.246 1.00 90.44 277 ALA A O 1
ATOM 2180 N N . GLY A 1 278 ? 10.267 16.053 -2.217 1.00 88.50 278 GLY A N 1
ATOM 2181 C CA . GLY A 1 278 ? 8.918 15.500 -2.157 1.00 88.50 278 GLY A CA 1
ATOM 2182 C C . GLY A 1 278 ? 8.716 14.562 -0.966 1.00 88.50 278 GLY A C 1
ATOM 2183 O O . GLY A 1 278 ? 7.749 14.720 -0.226 1.00 88.50 278 GLY A O 1
ATOM 2184 N N . MET A 1 279 ? 9.644 13.635 -0.711 1.00 84.94 279 MET A N 1
ATOM 2185 C CA . MET A 1 279 ? 9.589 12.745 0.455 1.00 84.94 279 MET A CA 1
ATOM 2186 C C . MET A 1 279 ? 9.584 13.520 1.775 1.00 84.94 279 MET A C 1
ATOM 2188 O O . MET A 1 279 ? 8.736 13.273 2.630 1.00 84.94 279 MET A O 1
ATOM 2192 N N . LEU A 1 280 ? 10.495 14.483 1.941 1.00 89.38 280 LEU A N 1
ATOM 2193 C CA . LEU A 1 280 ? 10.572 15.307 3.150 1.00 89.38 280 LEU A CA 1
ATOM 2194 C C . LEU A 1 280 ? 9.286 16.106 3.370 1.00 89.38 280 LEU A C 1
ATOM 2196 O O . LEU A 1 280 ? 8.777 16.169 4.491 1.00 89.38 280 LEU A O 1
ATOM 2200 N N . LEU A 1 281 ? 8.725 16.670 2.300 1.00 90.44 281 LEU A N 1
ATOM 2201 C CA . LEU A 1 281 ? 7.463 17.393 2.376 1.00 90.44 281 LEU A CA 1
ATOM 2202 C C . LEU A 1 281 ? 6.290 16.470 2.732 1.00 90.44 281 LEU A C 1
ATOM 2204 O O . LEU A 1 281 ? 5.393 16.870 3.472 1.00 90.44 281 LEU A O 1
ATOM 2208 N N . LEU A 1 282 ? 6.312 15.223 2.261 1.00 85.50 282 LEU A N 1
ATOM 2209 C CA . LEU A 1 282 ? 5.313 14.219 2.609 1.00 85.50 282 LEU A CA 1
ATOM 2210 C C . LEU A 1 282 ? 5.371 13.851 4.099 1.00 85.50 282 LEU A C 1
ATOM 2212 O O . LEU A 1 282 ? 4.325 13.783 4.751 1.00 85.50 282 LEU A O 1
ATOM 2216 N N . PHE A 1 283 ? 6.570 13.688 4.669 1.00 84.94 283 PHE A N 1
ATOM 2217 C CA . PHE A 1 283 ? 6.736 13.511 6.117 1.00 84.94 283 PHE A CA 1
ATOM 2218 C C . PHE A 1 283 ? 6.275 14.727 6.899 1.00 84.94 283 PHE A C 1
ATOM 2220 O O . PHE A 1 283 ? 5.596 14.573 7.911 1.00 84.94 283 PHE A O 1
ATOM 2227 N N . PHE A 1 284 ? 6.594 15.928 6.420 1.00 89.19 284 PHE A N 1
ATOM 2228 C CA . PHE A 1 284 ? 6.130 17.157 7.043 1.00 89.19 284 PHE A CA 1
ATOM 2229 C C . PHE A 1 284 ? 4.596 17.229 7.058 1.00 89.19 284 PHE A C 1
ATOM 2231 O O . PHE A 1 284 ? 4.005 17.425 8.117 1.00 89.19 284 PHE A O 1
ATOM 2238 N N . GLY A 1 285 ? 3.937 16.970 5.923 1.00 87.19 285 GLY A N 1
ATOM 2239 C CA . GLY A 1 285 ? 2.476 16.895 5.847 1.00 87.19 285 GLY A CA 1
ATOM 2240 C C . GLY A 1 285 ? 1.897 15.843 6.797 1.00 87.19 285 GLY A C 1
ATOM 2241 O O . GLY A 1 285 ? 0.917 16.112 7.489 1.00 87.19 285 GLY A O 1
ATOM 2242 N N . THR A 1 286 ? 2.543 14.677 6.896 1.00 82.31 286 THR A N 1
ATOM 2243 C CA . THR A 1 286 ? 2.161 13.589 7.817 1.00 82.31 286 THR A CA 1
ATOM 2244 C C . THR A 1 286 ? 2.291 13.991 9.278 1.00 82.31 286 THR A C 1
ATOM 2246 O O . THR A 1 286 ? 1.390 13.737 10.074 1.00 82.31 286 THR A O 1
ATOM 2249 N N . ALA A 1 287 ? 3.370 14.678 9.635 1.00 85.25 287 ALA A N 1
ATOM 2250 C CA . ALA A 1 287 ? 3.588 15.164 10.987 1.00 85.25 287 ALA A CA 1
ATOM 2251 C C . ALA A 1 287 ? 2.593 16.271 11.377 1.00 85.25 287 ALA A C 1
ATOM 2253 O O . ALA A 1 287 ? 2.164 16.316 12.528 1.00 85.25 287 ALA A O 1
ATOM 2254 N N . VAL A 1 288 ? 2.187 17.129 10.434 1.00 87.31 288 VAL A N 1
ATOM 2255 C CA . VAL A 1 288 ? 1.124 18.123 10.662 1.00 87.31 288 VAL A CA 1
ATOM 2256 C C . VAL A 1 288 ? -0.241 17.451 10.811 1.00 87.31 288 VAL A C 1
ATOM 2258 O O . VAL A 1 288 ? -1.004 17.809 11.705 1.00 87.31 288 VAL A O 1
ATOM 2261 N N . TYR A 1 289 ? -0.540 16.454 9.976 1.00 81.06 289 TYR A N 1
ATOM 2262 C CA . TYR A 1 289 ? -1.786 15.691 10.061 1.00 81.06 289 TYR A CA 1
ATOM 2263 C C . TYR A 1 289 ? -1.943 14.995 11.423 1.00 81.06 289 TYR A C 1
ATOM 2265 O O . TYR A 1 289 ? -3.031 15.005 11.990 1.00 81.06 289 TYR A O 1
ATOM 2273 N N . ASN A 1 290 ? -0.847 14.452 11.959 1.00 78.00 290 ASN A N 1
ATOM 2274 C CA . ASN A 1 290 ? -0.800 13.759 13.250 1.00 78.00 290 ASN A CA 1
ATOM 2275 C C . ASN A 1 290 ? -0.662 14.673 14.475 1.00 78.00 290 ASN A C 1
ATOM 2277 O O . ASN A 1 290 ? -0.435 14.168 15.568 1.00 78.00 290 ASN A O 1
ATOM 2281 N N . GLU A 1 291 ? -0.715 15.996 14.315 1.00 83.19 291 GLU A N 1
ATOM 2282 C CA . GLU A 1 291 ? -0.476 16.964 15.402 1.00 83.19 291 GLU A CA 1
ATOM 2283 C C . GLU A 1 291 ? 0.914 16.886 16.060 1.00 83.19 291 GLU A C 1
ATOM 2285 O O . GLU A 1 291 ? 1.182 17.602 17.029 1.00 83.19 291 GLU A O 1
ATOM 2290 N N . ASN A 1 292 ? 1.834 16.085 15.514 1.00 82.19 292 ASN A N 1
ATOM 2291 C CA . ASN A 1 292 ? 3.232 16.053 15.947 1.00 82.19 292 ASN A CA 1
ATOM 2292 C C . ASN A 1 292 ? 3.886 17.426 15.738 1.00 82.19 292 ASN A C 1
ATOM 2294 O O . ASN A 1 292 ? 4.734 17.844 16.524 1.00 82.19 292 ASN A O 1
ATOM 2298 N N . ILE A 1 293 ? 3.471 18.140 14.684 1.00 83.81 293 ILE A N 1
ATOM 2299 C CA . ILE A 1 293 ? 3.855 19.527 14.424 1.00 83.81 293 ILE A CA 1
ATOM 2300 C C . ILE A 1 293 ? 2.627 20.417 14.591 1.00 83.81 293 ILE A C 1
ATOM 2302 O O . ILE A 1 293 ? 1.738 20.450 13.740 1.00 83.81 293 ILE A O 1
ATOM 2306 N N . LYS A 1 294 ? 2.610 21.186 15.682 1.00 84.75 294 LYS A N 1
ATOM 2307 C CA . LYS A 1 294 ? 1.548 22.151 15.975 1.00 84.75 294 LYS A CA 1
ATOM 2308 C C . LYS A 1 294 ? 1.861 23.497 15.331 1.00 84.75 294 LYS A C 1
ATOM 2310 O O . LYS A 1 294 ? 2.704 24.261 15.798 1.00 84.75 294 LYS A O 1
ATOM 2315 N N . LEU A 1 295 ? 1.159 23.802 14.250 1.00 85.31 295 LEU A N 1
ATOM 2316 C CA . LEU A 1 295 ? 1.144 25.120 13.625 1.00 85.31 295 LEU A CA 1
ATOM 2317 C C . LEU A 1 295 ? 0.250 26.072 14.428 1.00 85.31 295 LEU A C 1
ATOM 2319 O O . LEU A 1 295 ? -0.902 25.746 14.713 1.00 85.31 295 LEU A O 1
ATOM 2323 N N . ARG A 1 296 ? 0.761 27.268 14.745 1.00 77.62 296 ARG A N 1
ATOM 2324 C CA . ARG A 1 296 ? 0.072 28.293 15.558 1.00 77.62 296 ARG A CA 1
ATOM 2325 C C . ARG A 1 296 ? -1.258 28.786 14.969 1.00 77.62 296 ARG A C 1
ATOM 2327 O O . ARG A 1 296 ? -2.051 29.377 15.687 1.00 77.62 296 ARG A O 1
ATOM 2334 N N . CYS A 1 297 ? -1.482 28.576 13.674 1.00 80.25 297 CYS A N 1
ATOM 2335 C CA . CYS A 1 297 ? -2.669 29.025 12.947 1.00 80.25 297 CYS A CA 1
ATOM 2336 C C . CYS A 1 297 ? -3.892 28.103 13.088 1.00 80.25 297 CYS A C 1
ATOM 2338 O O . CYS A 1 297 ? -4.958 28.458 12.591 1.00 80.25 297 CYS A O 1
ATOM 2340 N N . PHE A 1 298 ? -3.765 26.948 13.748 1.00 81.75 298 PHE A N 1
ATOM 2341 C CA . PHE A 1 298 ? -4.879 26.021 13.947 1.00 81.75 298 PHE A CA 1
ATOM 2342 C C . PHE A 1 298 ? -5.194 25.825 15.429 1.00 81.75 298 PHE A C 1
ATOM 2344 O O . PHE A 1 298 ? -4.307 25.828 16.281 1.00 81.75 298 PHE A O 1
ATOM 2351 N N . THR A 1 299 ? -6.479 25.636 15.724 1.00 77.06 299 THR A N 1
ATOM 2352 C CA . THR A 1 299 ? -6.955 25.212 17.042 1.00 77.06 299 THR A CA 1
ATOM 2353 C C . THR A 1 299 ? -6.855 23.695 17.131 1.00 77.06 299 THR A C 1
ATOM 2355 O O . THR A 1 299 ? -7.361 22.987 16.258 1.00 77.06 299 THR A O 1
ATOM 2358 N N . TYR A 1 300 ? -6.205 23.208 18.183 1.00 79.06 300 TYR A N 1
ATOM 2359 C CA . TYR A 1 300 ? -6.073 21.782 18.472 1.00 79.06 300 TYR A CA 1
ATOM 2360 C C . TYR A 1 300 ? -7.046 21.415 19.593 1.00 79.06 300 TYR A C 1
ATOM 2362 O O . TYR A 1 300 ? -7.189 22.207 20.533 1.00 79.06 300 TYR A O 1
ATOM 2370 N N . PRO A 1 301 ? -7.718 20.257 19.518 1.00 70.56 301 PRO A N 1
ATOM 2371 C CA . PRO A 1 301 ? -8.518 19.777 20.633 1.00 70.56 301 PRO A CA 1
ATOM 2372 C C . PRO A 1 301 ? -7.624 19.606 21.874 1.00 70.56 301 PRO A C 1
ATOM 2374 O O . PRO A 1 301 ? -6.530 19.045 21.810 1.00 70.56 301 PRO A O 1
ATOM 2377 N N . SER A 1 302 ? -8.058 20.146 23.015 1.00 55.38 302 SER A N 1
ATOM 2378 C CA . SER A 1 302 ? -7.376 19.927 24.295 1.00 55.38 302 SER A CA 1
ATOM 2379 C C . SER A 1 302 ? -7.633 18.489 24.748 1.00 55.38 302 SER A C 1
ATOM 2381 O O . SER A 1 302 ? -8.789 18.092 24.847 1.00 55.38 302 SER A O 1
ATOM 2383 N N . GLN A 1 303 ? -6.580 17.745 25.105 1.00 51.06 303 GLN A N 1
ATOM 2384 C CA . GLN A 1 303 ? -6.598 16.331 25.545 1.00 51.06 303 GLN A CA 1
ATOM 2385 C C . GLN A 1 303 ? -7.533 15.986 26.732 1.00 51.06 303 GLN A C 1
ATOM 2387 O O . GLN A 1 303 ? -7.569 14.842 27.162 1.00 51.06 303 GLN A O 1
ATOM 2392 N N . LYS A 1 304 ? -8.287 16.942 27.286 1.00 40.50 304 LYS A N 1
ATOM 2393 C CA . LYS A 1 304 ? -9.115 16.763 28.489 1.00 40.50 304 LYS A CA 1
ATOM 2394 C C . LYS A 1 304 ? -10.527 16.208 28.240 1.00 40.50 304 LYS A C 1
ATOM 2396 O O . LYS A 1 304 ? -11.217 15.944 29.214 1.00 40.50 304 LYS A O 1
ATOM 2401 N N . GLN A 1 305 ? -10.978 16.048 26.992 1.00 35.16 305 GLN A N 1
ATOM 2402 C CA . GLN A 1 305 ? -12.348 15.580 26.697 1.00 35.16 305 GLN A CA 1
ATOM 2403 C C . GLN A 1 305 ? -12.464 14.087 26.333 1.00 35.16 305 GLN A C 1
ATOM 2405 O O . GLN A 1 305 ? -13.553 13.537 26.458 1.00 35.16 305 GLN A O 1
ATOM 2410 N N . ASP A 1 306 ? -11.367 13.396 26.006 1.00 37.88 306 ASP A N 1
ATOM 2411 C CA . ASP A 1 306 ? -11.421 11.986 25.571 1.00 37.88 306 ASP A CA 1
ATOM 2412 C C . ASP A 1 306 ? -11.465 10.957 26.721 1.00 37.88 306 ASP A C 1
ATOM 2414 O O . ASP A 1 306 ? -11.767 9.785 26.485 1.00 37.88 306 ASP A O 1
ATOM 2418 N N . GLU A 1 307 ? -11.182 11.349 27.970 1.00 35.03 307 GLU A N 1
ATOM 2419 C CA . GLU A 1 307 ? -11.320 10.442 29.128 1.00 35.03 307 GLU A CA 1
ATOM 2420 C C . GLU A 1 307 ? -12.782 10.269 29.573 1.00 35.03 307 GLU A C 1
ATOM 2422 O O . GLU A 1 307 ? -13.151 9.205 30.073 1.00 35.03 307 GLU A O 1
ATOM 2427 N N . HIS A 1 308 ? -13.648 11.258 29.327 1.00 30.95 308 HIS A N 1
ATOM 2428 C CA . HIS A 1 308 ? -15.064 11.167 29.702 1.00 30.95 308 HIS A CA 1
ATOM 2429 C C . HIS A 1 308 ? -15.914 10.365 28.705 1.00 30.95 308 HIS A C 1
ATOM 2431 O O . HIS A 1 308 ? -16.918 9.788 29.107 1.00 30.95 308 HIS A O 1
ATOM 2437 N N . GLU A 1 309 ? -15.510 10.257 27.434 1.00 36.12 309 GLU A N 1
ATOM 2438 C CA . GLU A 1 309 ? -16.235 9.449 26.435 1.00 36.12 309 GLU A CA 1
ATOM 2439 C C . GLU A 1 309 ? -15.794 7.968 26.435 1.00 36.12 309 GLU A C 1
ATOM 2441 O O . GLU A 1 309 ? -16.534 7.092 25.991 1.00 36.12 309 GLU A O 1
ATOM 2446 N N . LYS A 1 310 ? -14.613 7.653 26.993 1.00 34.44 310 LYS A N 1
ATOM 2447 C CA . LYS A 1 310 ? -14.108 6.271 27.140 1.00 34.44 310 LYS A CA 1
ATOM 2448 C C . LYS A 1 310 ? -14.513 5.581 28.441 1.00 34.44 310 LYS A C 1
ATOM 2450 O O . LYS A 1 310 ? -14.422 4.357 28.523 1.00 34.44 310 LYS A O 1
ATOM 2455 N N . THR A 1 311 ? -14.984 6.331 29.431 1.00 31.41 311 THR A N 1
ATOM 2456 C CA . THR A 1 311 ? -15.450 5.783 30.708 1.00 31.41 311 THR A CA 1
ATOM 2457 C C . THR A 1 311 ? -16.951 6.012 30.792 1.00 31.41 311 THR A C 1
ATOM 2459 O O . THR A 1 311 ? -17.406 7.030 31.298 1.00 31.41 311 THR A O 1
ATOM 2462 N N . GLY A 1 312 ? -17.728 5.081 30.234 1.00 32.16 312 GLY A N 1
ATOM 2463 C CA . GLY A 1 312 ? -19.186 5.056 30.349 1.00 32.16 312 GLY A CA 1
ATOM 2464 C C . GLY A 1 312 ? -19.629 4.810 31.791 1.00 32.16 312 GLY A C 1
ATOM 2465 O O . GLY A 1 312 ? -20.084 3.723 32.126 1.00 32.16 312 GLY A O 1
ATOM 2466 N N . VAL A 1 313 ? -19.476 5.819 32.643 1.00 29.36 313 VAL A N 1
ATOM 2467 C CA . VAL A 1 313 ? -20.114 5.906 33.953 1.00 29.36 313 VAL A CA 1
ATOM 2468 C C . VAL A 1 313 ? -20.921 7.194 33.940 1.00 29.36 313 VAL A C 1
ATOM 2470 O O . VAL A 1 313 ? -20.398 8.291 34.127 1.00 29.36 313 VAL A O 1
ATOM 2473 N N . VAL A 1 314 ? -22.209 7.042 33.646 1.00 31.66 314 VAL A N 1
ATOM 2474 C CA . VAL A 1 314 ? -23.219 8.046 33.965 1.00 31.66 314 VAL A CA 1
ATOM 2475 C C . VAL A 1 314 ? -23.337 8.046 35.486 1.00 31.66 314 VAL A C 1
ATOM 2477 O O . VAL A 1 314 ? -23.876 7.105 36.064 1.00 31.66 314 VAL A O 1
ATOM 2480 N N . SER A 1 315 ? -22.781 9.061 36.139 1.00 26.94 315 SER A N 1
ATOM 2481 C CA . SER A 1 315 ? -23.171 9.398 37.505 1.00 26.94 315 SER A CA 1
ATOM 2482 C C . SER A 1 315 ? -24.409 10.282 37.402 1.00 26.94 315 SER A C 1
ATOM 2484 O O . SER A 1 315 ? -24.294 11.475 37.123 1.00 26.94 315 SER A O 1
ATOM 2486 N N . ASP A 1 316 ? -25.587 9.683 37.561 1.00 30.83 316 ASP A N 1
ATOM 2487 C CA . ASP A 1 316 ? -26.796 10.426 37.908 1.00 30.83 316 ASP A CA 1
ATOM 2488 C C . ASP A 1 316 ? -26.605 11.008 39.312 1.00 30.83 316 ASP A C 1
ATOM 2490 O O . ASP A 1 316 ? -26.530 10.263 40.285 1.00 30.83 316 ASP A O 1
ATOM 2494 N N . GLU A 1 317 ? -26.549 12.331 39.420 1.00 28.91 317 GLU A N 1
ATOM 2495 C CA . GLU A 1 317 ? -26.897 13.037 40.654 1.00 28.91 317 GLU A CA 1
ATOM 2496 C C . GLU A 1 317 ? -27.529 14.385 40.282 1.00 28.91 317 GLU A C 1
ATOM 2498 O O . GLU A 1 317 ? -26.868 15.409 40.106 1.00 28.91 317 GLU A O 1
ATOM 2503 N N . SER A 1 318 ? -28.848 14.352 40.106 1.00 29.88 318 SER A N 1
ATOM 2504 C CA . SER A 1 318 ? -29.729 15.510 40.222 1.00 29.88 318 SER A CA 1
ATOM 2505 C C . SER A 1 318 ? -30.242 15.587 41.661 1.00 29.88 318 SER A C 1
ATOM 2507 O O . SER A 1 318 ? -30.906 14.656 42.110 1.00 29.88 318 SER A O 1
ATOM 2509 N N . ASP A 1 319 ? -29.910 16.652 42.390 1.00 29.81 319 ASP A N 1
ATOM 2510 C CA . ASP A 1 319 ? -30.881 17.653 42.873 1.00 29.81 319 ASP A CA 1
ATOM 2511 C C . ASP A 1 319 ? -30.328 18.515 44.026 1.00 29.81 319 ASP A C 1
ATOM 2513 O O . ASP A 1 319 ? -29.678 18.033 44.947 1.00 29.81 319 ASP A O 1
ATOM 2517 N N . ASP A 1 320 ? -30.638 19.813 43.917 1.00 29.56 320 ASP A N 1
ATOM 2518 C CA . ASP A 1 320 ? -30.893 20.810 44.966 1.00 29.56 320 ASP A CA 1
ATOM 2519 C C . ASP A 1 320 ? -29.986 20.902 46.212 1.00 29.56 320 ASP A C 1
ATOM 2521 O O . ASP A 1 320 ? -29.983 20.047 47.089 1.00 29.56 320 ASP A O 1
ATOM 2525 N N . CYS A 1 321 ? -29.358 22.069 46.425 1.00 28.88 321 CYS A N 1
ATOM 2526 C CA . CYS A 1 321 ? -29.951 23.157 47.228 1.00 28.88 321 CYS A CA 1
ATOM 2527 C C . CYS A 1 321 ? -28.925 24.280 47.520 1.00 28.88 321 CYS A C 1
ATOM 2529 O O . CYS A 1 321 ? -27.792 24.020 47.902 1.00 28.88 321 CYS A O 1
ATOM 2531 N N . ALA A 1 322 ? -29.380 25.532 47.389 1.00 29.33 322 ALA A N 1
ATOM 2532 C CA . ALA A 1 322 ? -29.034 26.733 48.170 1.00 29.33 322 ALA A CA 1
ATOM 2533 C C . ALA A 1 322 ? -27.573 27.013 48.632 1.00 29.33 322 ALA A C 1
ATOM 2535 O O . ALA A 1 322 ? -26.978 26.310 49.440 1.00 29.33 322 ALA A O 1
ATOM 2536 N N . ALA A 1 323 ? -27.073 28.198 48.253 1.00 29.73 323 ALA A N 1
ATOM 2537 C CA . ALA A 1 323 ? -25.950 28.888 48.905 1.00 29.73 323 ALA A CA 1
ATOM 2538 C C . ALA A 1 323 ? -26.238 29.160 50.411 1.00 29.73 323 ALA A C 1
ATOM 2540 O O . ALA A 1 323 ? -27.412 29.225 50.787 1.00 29.73 323 ALA A O 1
ATOM 2541 N N . PRO A 1 324 ? -25.224 29.400 51.278 1.00 34.69 324 PRO A N 1
ATOM 2542 C CA . PRO A 1 324 ? -24.508 30.679 51.247 1.00 34.69 324 PRO A CA 1
ATOM 2543 C C . PRO A 1 324 ? -22.993 30.611 51.535 1.00 34.69 324 PRO A C 1
ATOM 2545 O O . PRO A 1 324 ? -22.425 29.609 51.957 1.00 34.69 324 PRO A O 1
ATOM 2548 N N . ALA A 1 325 ? -22.354 31.753 51.285 1.00 33.34 325 ALA A N 1
ATOM 2549 C CA . ALA A 1 325 ? -20.951 32.062 51.517 1.00 33.34 325 ALA A CA 1
ATOM 2550 C C . ALA A 1 325 ? -20.470 31.794 52.955 1.00 33.34 325 ALA A C 1
ATOM 2552 O O . ALA A 1 325 ? -21.150 32.147 53.918 1.00 33.34 325 ALA A O 1
ATOM 2553 N N . VAL A 1 326 ? -19.232 31.302 53.088 1.00 29.66 326 VAL A N 1
ATOM 2554 C CA . VAL A 1 326 ? -18.441 31.397 54.323 1.00 29.66 326 VAL A CA 1
ATOM 2555 C C . VAL A 1 326 ? -17.026 31.865 53.983 1.00 29.66 326 VAL A C 1
ATOM 2557 O O . VAL A 1 326 ? -16.302 31.257 53.200 1.00 29.66 326 VAL A O 1
ATOM 2560 N N . VAL A 1 327 ? -16.676 32.994 54.590 1.00 31.11 327 VAL A N 1
ATOM 2561 C CA . VAL A 1 327 ? -15.367 33.647 54.637 1.00 31.11 327 VAL A CA 1
ATOM 2562 C C . VAL A 1 327 ? -14.527 32.995 55.736 1.00 31.11 327 VAL A C 1
ATOM 2564 O O . VAL A 1 327 ? -14.997 32.967 56.867 1.00 31.11 327 VAL A O 1
ATOM 2567 N N . VAL A 1 328 ? -13.285 32.579 55.451 1.00 30.41 328 VAL A N 1
ATOM 2568 C CA . VAL A 1 328 ? -12.181 32.455 56.437 1.00 30.41 328 VAL A CA 1
ATOM 2569 C C . VAL A 1 328 ? -10.854 32.667 55.680 1.00 30.41 328 VAL A C 1
ATOM 2571 O O . VAL A 1 328 ? -10.465 31.836 54.870 1.00 30.41 328 VAL A O 1
ATOM 2574 N N . VAL A 1 329 ? -10.340 33.900 55.616 1.00 29.08 329 VAL A N 1
ATOM 2575 C CA . VAL A 1 329 ? -9.248 34.471 56.440 1.00 29.08 329 VAL A CA 1
ATOM 2576 C C . VAL A 1 329 ? -7.922 33.706 56.332 1.00 29.08 329 VAL A C 1
ATOM 2578 O O . VAL A 1 329 ? -7.760 32.622 56.880 1.00 29.08 329 VAL A O 1
ATOM 2581 N N . ALA A 1 330 ? -6.961 34.346 55.661 1.00 30.56 330 ALA A N 1
ATOM 2582 C CA . ALA A 1 330 ? -5.546 34.008 55.687 1.00 30.56 330 ALA A CA 1
ATOM 2583 C C . ALA A 1 330 ? -4.859 34.662 56.899 1.00 30.56 330 ALA A C 1
ATOM 2585 O O . ALA A 1 330 ? -4.908 35.882 57.041 1.00 30.56 330 ALA A O 1
ATOM 2586 N N . THR A 1 331 ? -4.194 33.845 57.714 1.00 29.81 331 THR A N 1
ATOM 2587 C CA . THR A 1 331 ? -3.082 34.157 58.635 1.00 29.81 331 THR A CA 1
ATOM 2588 C C . THR A 1 331 ? -2.342 32.821 58.850 1.00 29.81 331 THR A C 1
ATOM 2590 O O . THR A 1 331 ? -2.996 31.785 58.935 1.00 29.81 331 THR A O 1
ATOM 2593 N N . ALA A 1 332 ? -1.017 32.696 58.875 1.00 33.12 332 ALA A N 1
ATOM 2594 C CA . ALA A 1 332 ? 0.095 33.632 59.003 1.00 33.12 332 ALA A CA 1
ATOM 2595 C C . ALA A 1 332 ? 1.295 33.153 58.165 1.00 33.12 332 ALA A C 1
ATOM 2597 O O . ALA A 1 332 ? 1.314 31.951 57.807 1.00 33.12 332 ALA A O 1
#

Foldseek 3Di:
DLCLVVVLVVVQVVDDPVPHDDDDVVLLVLLLLLLVLLVLLVVLLVVLCVQFPPLLLLQLLLCLLLLLVVVCCVPVVDDDFPLLVVLSVLLVVLNVLSLVLRCVVDPDNVSNVVSSVSSVVSSNSVSVSQQSLLCQQPPQPPPDPPDDPVPRDGDDLSNSVSSSVVSNVVCCVPPVVVVQQVDQDDDVRGNDDPVVVVVVCVVDPPVVVVVVVVVVVVVVVSSVLSVLCNVPRSSSSSLVSLVVSVVLQVVLDCCCVPNPVRPGHDDDDPSVVSNVVSSVSNVVSVCSSVVVDDDPPGDDDDPPPVVVVVDPDPPDDDDDDDDDDDDDDDDD

Nearest PDB structures (foldseek):
  6i1z-assembly1_B  TM=6.944E-01  e=1.093E-06  Zea mays
  6i1r-assembly1_A  TM=6.643E-01  e=3.969E-06  Zea mays
  6i1z-assembly1_A  TM=7.004E-01  e=8.835E-06  Zea mays
  5oge-assembly4_D  TM=7.211E-01  e=1.454E-04  Saccharomyces cerevisiae S288C
  5ogk-assembly1_B  TM=7.207E-01  e=2.833E-04  Saccharomyces cerevisiae S288C

Organism: NCBI:txid157072

Mean predicted aligned error: 10.52 Å

pLDDT: mean 79.85, std 17.99, range [26.94, 95.94]

Sequence (332 aa):
MALALVVHGFLECTRPKAERYRFRWSSSFKLCVPAVADLIATALGSVALLYVNVSFFQLARCTIIIYVATLKVIFLKFSMTGYMRFGIVVMSFAIVLISASCLASANDLVRTLVGVCVLLLACLTSAMQYVLEEVFMKKPVQTDKNDSVEDAVSNPPLVVIGMEGVWGTLLMLFVVMPIAYAIPGADNGHVEDFFDSIEMMQNSTTLTYYCILYVISITGFNVASIYVTFFLDAVWRSILVNFRPVAIWVTSLLFYYVFTNGTYGETWTNWSWLQLAGMLLLFFGTAVYNENIKLRCFTYPSQKQDEHEKTGVVSDESDDCAAPAVVVVATA

Solvent-accessible surface area (backbone atoms only — not comparable to full-atom values): 18219 Å² total; per-residue (Å²): 72,37,66,41,37,57,54,47,54,56,58,45,70,77,44,60,83,90,78,47,84,80,86,52,70,76,60,58,60,60,40,38,56,38,20,52,28,47,51,50,16,48,52,32,38,56,59,14,57,78,41,38,58,69,65,57,55,39,54,58,50,50,51,26,38,53,42,27,52,54,48,39,32,71,77,67,66,51,83,78,52,71,47,40,54,50,13,48,53,42,29,52,52,16,49,50,43,35,50,50,36,51,59,75,68,45,90,50,60,68,55,33,50,53,16,52,54,39,34,54,52,13,31,45,31,44,17,49,22,41,48,45,51,37,45,57,35,71,46,55,59,80,83,48,100,81,59,59,83,87,74,38,67,55,49,53,59,51,52,54,47,8,46,22,27,45,43,35,49,50,45,38,66,74,48,51,49,55,51,34,44,70,38,76,34,90,40,95,56,9,61,40,45,68,68,57,54,51,50,55,35,75,75,26,69,71,55,40,50,51,52,53,52,49,53,53,51,51,31,52,50,53,54,54,45,45,48,43,24,69,79,69,29,44,54,59,38,36,55,60,55,48,53,50,34,54,54,52,48,54,49,25,39,43,31,14,73,69,74,45,78,65,74,42,63,49,79,93,48,83,48,48,56,41,38,49,52,16,52,54,38,33,50,51,14,50,33,30,44,68,58,76,46,77,58,90,92,50,90,73,86,68,86,80,61,65,64,64,75,72,48,90,69,86,79,85,80,88,78,88,81,82,87,84,92,82,91,80,86,93,82,133

Radius of gyration: 25.42 Å; Cα contacts (8 Å, |Δi|>4): 353; chains: 1; bounding box: 64×62×84 Å